Protein AF-A0A6I9X3L0-F1 (afdb_monomer_lite)

Structure (mmCIF, N/CA/C/O backbone):
data_AF-A0A6I9X3L0-F1
#
_entry.id   AF-A0A6I9X3L0-F1
#
loop_
_atom_site.group_PDB
_atom_site.id
_atom_site.type_symbol
_atom_site.label_atom_id
_atom_site.label_alt_id
_atom_site.label_comp_id
_atom_site.label_asym_id
_atom_site.label_entity_id
_atom_site.label_seq_id
_atom_site.pdbx_PDB_ins_code
_atom_site.Cartn_x
_atom_site.Cartn_y
_atom_site.Cartn_z
_atom_site.occupancy
_atom_site.B_iso_or_equiv
_atom_site.auth_seq_id
_atom_site.auth_comp_id
_atom_site.auth_asym_id
_atom_site.auth_atom_id
_atom_site.pdbx_PDB_model_num
ATOM 1 N N . MET A 1 1 ? 5.974 3.114 -12.711 1.00 76.94 1 MET A N 1
ATOM 2 C CA . MET A 1 1 ? 6.233 2.125 -13.780 1.00 76.94 1 MET A CA 1
ATOM 3 C C . MET A 1 1 ? 7.711 1.807 -13.889 1.00 76.94 1 MET A C 1
ATOM 5 O O . MET A 1 1 ? 8.071 0.676 -13.606 1.00 76.94 1 MET A O 1
ATOM 9 N N . ASP A 1 2 ? 8.571 2.794 -14.147 1.00 80.38 2 ASP A N 1
ATOM 10 C CA . ASP A 1 2 ? 10.026 2.576 -14.261 1.00 80.38 2 ASP A CA 1
ATOM 11 C C . ASP A 1 2 ? 10.653 1.921 -13.024 1.00 80.38 2 ASP A C 1
ATOM 13 O O . ASP A 1 2 ? 11.531 1.075 -13.158 1.00 80.38 2 ASP A O 1
ATOM 17 N N . LEU A 1 3 ? 10.156 2.239 -11.820 1.00 76.44 3 LEU A N 1
ATOM 18 C CA . LEU A 1 3 ? 10.594 1.583 -10.583 1.00 76.44 3 LEU A CA 1
ATOM 19 C C . LEU A 1 3 ? 10.330 0.070 -10.603 1.00 76.44 3 LEU A C 1
ATOM 21 O O . LEU A 1 3 ? 11.182 -0.710 -10.192 1.00 76.44 3 LEU A O 1
ATOM 25 N N . ILE A 1 4 ? 9.168 -0.346 -11.109 1.00 76.69 4 ILE A N 1
ATOM 26 C CA . ILE A 1 4 ? 8.805 -1.760 -11.241 1.00 76.69 4 ILE A CA 1
ATOM 27 C C . ILE A 1 4 ? 9.683 -2.413 -12.310 1.00 76.69 4 ILE A C 1
ATOM 29 O O . ILE A 1 4 ? 10.254 -3.469 -12.058 1.00 76.69 4 ILE A O 1
ATOM 33 N N . SER A 1 5 ? 9.862 -1.762 -13.463 1.00 76.81 5 SER A N 1
ATOM 34 C CA . SER A 1 5 ? 10.730 -2.253 -14.540 1.00 76.81 5 SER A CA 1
ATOM 35 C C . SER A 1 5 ? 12.171 -2.470 -14.070 1.00 76.81 5 SER A C 1
ATOM 37 O O . SER A 1 5 ? 12.752 -3.519 -14.342 1.00 76.81 5 SER A O 1
ATOM 39 N N . ALA A 1 6 ? 12.724 -1.521 -13.308 1.00 73.75 6 ALA A N 1
ATOM 40 C CA . ALA A 1 6 ? 14.075 -1.603 -12.758 1.00 73.75 6 ALA A CA 1
ATOM 41 C C . ALA A 1 6 ? 14.226 -2.707 -11.696 1.00 73.75 6 ALA A C 1
ATOM 43 O O . ALA A 1 6 ? 15.307 -3.273 -11.550 1.00 73.75 6 ALA A O 1
ATOM 44 N N . LYS A 1 7 ? 13.153 -3.031 -10.961 1.00 69.00 7 LYS A N 1
ATOM 45 C CA . LYS A 1 7 ? 13.123 -4.149 -10.004 1.00 69.00 7 LYS A CA 1
ATOM 46 C C . LYS A 1 7 ? 12.979 -5.504 -10.704 1.00 69.00 7 LYS A C 1
ATOM 48 O O . LYS A 1 7 ? 13.592 -6.469 -10.275 1.00 69.00 7 LYS A O 1
ATOM 53 N N . VAL A 1 8 ? 12.200 -5.572 -11.783 1.00 64.75 8 VAL A N 1
ATOM 54 C CA . VAL A 1 8 ? 11.907 -6.807 -12.531 1.00 64.75 8 VAL A CA 1
ATOM 55 C C . VAL A 1 8 ? 13.060 -7.234 -13.445 1.00 64.75 8 VAL A C 1
ATOM 57 O O . VAL A 1 8 ? 13.328 -8.424 -13.587 1.00 64.75 8 VAL A O 1
ATOM 60 N N . ALA A 1 9 ? 13.739 -6.281 -14.081 1.00 64.81 9 ALA A N 1
ATOM 61 C CA . ALA A 1 9 ? 14.869 -6.538 -14.968 1.00 64.81 9 ALA A CA 1
ATOM 62 C C . ALA A 1 9 ? 16.022 -5.586 -14.619 1.00 64.81 9 ALA A C 1
ATOM 64 O O . ALA A 1 9 ? 16.243 -4.611 -15.342 1.00 64.81 9 ALA A O 1
ATOM 65 N N . PRO A 1 10 ? 16.744 -5.831 -13.509 1.00 61.09 10 PRO A N 1
ATOM 66 C CA . PRO A 1 10 ? 17.843 -4.973 -13.092 1.00 61.09 10 PRO A CA 1
ATOM 67 C C . PRO A 1 10 ? 18.974 -5.070 -14.119 1.00 61.09 10 PRO A C 1
ATOM 69 O O . PRO A 1 10 ? 19.757 -6.017 -14.101 1.00 61.09 10 PRO A O 1
ATOM 72 N N . GLN A 1 11 ? 19.045 -4.109 -15.044 1.00 54.62 11 GLN A N 1
ATOM 73 C CA . GLN A 1 11 ? 20.158 -4.039 -15.990 1.00 54.62 11 GLN A CA 1
ATOM 74 C C . GLN A 1 11 ? 21.439 -3.601 -15.271 1.00 54.62 11 GLN A C 1
ATOM 76 O O . GLN A 1 11 ? 22.498 -4.121 -15.594 1.00 54.62 11 GLN A O 1
ATOM 81 N N . GLU A 1 12 ? 21.322 -2.786 -14.212 1.00 55.47 12 GLU A N 1
ATOM 82 C CA . GLU A 1 12 ? 22.379 -2.408 -13.265 1.00 55.47 12 GLU A CA 1
ATOM 83 C C . GLU A 1 12 ? 21.748 -1.953 -11.927 1.00 55.47 12 GLU A C 1
ATOM 85 O O . GLU A 1 12 ? 20.819 -1.146 -11.910 1.00 55.47 12 GLU A O 1
ATOM 90 N N . GLY A 1 13 ? 22.255 -2.412 -10.772 1.00 55.81 13 GLY A N 1
ATOM 91 C CA . GLY A 1 13 ? 21.697 -2.057 -9.447 1.00 55.81 13 GLY A CA 1
ATOM 92 C C . GLY A 1 13 ? 21.685 -0.548 -9.135 1.00 55.81 13 GLY A C 1
ATOM 93 O O . GLY A 1 13 ? 20.869 -0.075 -8.344 1.00 55.81 13 GLY A O 1
ATOM 94 N N . THR A 1 14 ? 22.540 0.225 -9.809 1.00 59.16 14 THR A N 1
ATOM 95 C CA . THR A 1 14 ? 22.611 1.691 -9.718 1.00 59.16 14 THR A CA 1
ATOM 96 C C . THR A 1 14 ? 21.399 2.383 -10.354 1.00 59.16 14 THR A C 1
ATOM 98 O O . THR A 1 14 ? 21.039 3.486 -9.941 1.00 59.16 14 THR A O 1
ATOM 101 N N . GLU A 1 15 ? 20.748 1.770 -11.348 1.00 70.06 15 GLU A N 1
ATOM 102 C CA . GLU A 1 15 ? 19.572 2.352 -12.008 1.00 70.06 15 GLU A CA 1
ATOM 103 C C . GLU A 1 15 ? 18.334 2.275 -11.115 1.00 70.06 15 GLU A C 1
ATOM 105 O O . GLU A 1 15 ? 17.614 3.263 -10.981 1.00 70.06 15 GLU A O 1
ATOM 110 N N . ALA A 1 16 ? 18.133 1.151 -10.420 1.00 70.75 16 ALA A N 1
ATOM 111 C CA . ALA A 1 16 ? 16.998 0.974 -9.517 1.00 70.75 16 ALA A CA 1
ATOM 112 C C . ALA A 1 16 ? 16.997 2.000 -8.372 1.00 70.75 16 ALA A C 1
ATOM 114 O O . ALA A 1 16 ? 15.950 2.572 -8.070 1.00 70.75 16 ALA A O 1
ATOM 115 N N . GLN A 1 17 ? 18.163 2.284 -7.777 1.00 76.12 17 GLN A N 1
ATOM 116 C CA . GLN A 1 17 ? 18.268 3.299 -6.725 1.00 76.12 17 GLN A CA 1
ATOM 117 C C . GLN A 1 17 ? 18.005 4.709 -7.266 1.00 76.12 17 GLN A C 1
ATOM 119 O O . GLN A 1 17 ? 17.243 5.458 -6.667 1.00 76.12 17 GLN A O 1
ATOM 124 N N . LYS A 1 18 ? 18.561 5.065 -8.431 1.00 83.25 18 LYS A N 1
ATOM 125 C CA . LYS A 1 18 ? 18.311 6.375 -9.059 1.00 83.25 18 LYS A CA 1
ATOM 126 C C . LYS A 1 18 ? 16.832 6.589 -9.375 1.00 83.25 18 LYS A C 1
ATOM 128 O O . LYS A 1 18 ? 16.307 7.680 -9.162 1.00 83.25 18 LYS A O 1
ATOM 133 N N . VAL A 1 19 ? 16.163 5.554 -9.885 1.00 8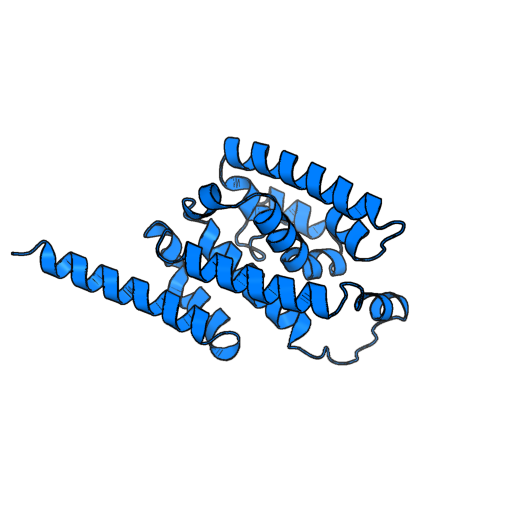3.94 19 VAL A N 1
ATOM 134 C CA . VAL A 1 19 ? 14.727 5.598 -10.182 1.00 83.94 19 VAL A CA 1
ATOM 135 C C . VAL A 1 19 ? 13.911 5.705 -8.895 1.00 83.94 19 VAL A C 1
ATOM 137 O O . VAL A 1 19 ? 12.933 6.451 -8.872 1.00 83.94 19 VAL A O 1
ATOM 140 N N . LEU A 1 20 ? 14.314 5.025 -7.819 1.00 81.38 20 LEU A N 1
ATOM 141 C CA . LEU A 1 20 ? 13.678 5.146 -6.507 1.00 81.38 20 LEU A CA 1
ATOM 142 C C . LEU A 1 20 ? 13.832 6.559 -5.930 1.00 81.38 20 LEU A C 1
ATOM 144 O O . LEU A 1 20 ? 12.836 7.150 -5.523 1.00 81.38 20 LEU A O 1
ATOM 148 N N . ASP A 1 21 ? 15.037 7.131 -5.972 1.00 83.94 21 ASP A N 1
ATOM 149 C CA . ASP A 1 21 ? 15.311 8.491 -5.494 1.00 83.94 21 ASP A CA 1
ATOM 150 C C . ASP A 1 21 ? 14.493 9.529 -6.273 1.00 83.94 21 ASP A C 1
ATOM 152 O O . ASP A 1 21 ? 13.897 10.438 -5.691 1.00 83.94 21 ASP A O 1
ATOM 156 N N . TRP A 1 22 ? 14.431 9.390 -7.602 1.00 85.75 22 TRP A N 1
ATOM 157 C CA . TRP A 1 22 ? 13.596 10.244 -8.444 1.00 85.75 22 TRP A CA 1
ATOM 158 C C . TRP A 1 22 ? 12.112 10.093 -8.103 1.00 85.75 22 TRP A C 1
ATOM 160 O O . TRP A 1 22 ? 11.417 11.088 -7.910 1.00 85.75 22 TRP A O 1
ATOM 170 N N . SER A 1 23 ? 11.635 8.855 -7.977 1.00 85.69 23 SER A N 1
ATOM 171 C CA . SER A 1 23 ? 10.234 8.567 -7.669 1.00 85.69 23 SER A CA 1
ATOM 172 C C . SER A 1 23 ? 9.837 9.071 -6.278 1.00 85.69 23 SER A C 1
ATOM 174 O O . SER A 1 23 ? 8.734 9.581 -6.124 1.00 85.69 23 SER A O 1
ATOM 176 N N . SER A 1 24 ? 10.739 9.010 -5.292 1.00 83.06 24 SER A N 1
ATOM 177 C CA . SER A 1 24 ? 10.534 9.577 -3.952 1.00 83.06 24 SER A CA 1
ATOM 178 C C . SER A 1 24 ? 10.401 11.105 -3.997 1.00 83.06 24 SER A C 1
ATOM 180 O O . SER A 1 24 ? 9.507 11.674 -3.377 1.00 83.06 24 SER A O 1
ATOM 182 N N . ARG A 1 25 ? 11.200 11.792 -4.827 1.00 85.69 25 ARG A N 1
ATOM 183 C CA . ARG A 1 25 ? 11.054 13.246 -5.041 1.00 85.69 25 ARG A CA 1
ATOM 184 C C . ARG A 1 25 ? 9.742 13.612 -5.727 1.00 85.69 25 ARG A C 1
ATOM 186 O O . ARG A 1 25 ? 9.143 14.627 -5.387 1.00 85.69 25 ARG A O 1
ATOM 193 N N . VAL A 1 26 ? 9.307 12.816 -6.703 1.00 85.81 26 VAL A N 1
ATOM 194 C CA . VAL A 1 26 ? 7.993 13.005 -7.335 1.00 85.81 26 VAL A CA 1
ATOM 195 C C . VAL A 1 26 ? 6.889 12.798 -6.303 1.00 85.81 26 VAL A C 1
ATOM 197 O O . VAL A 1 26 ? 5.982 13.620 -6.224 1.00 85.81 26 VAL A O 1
ATOM 200 N N . LEU A 1 27 ? 6.999 11.753 -5.480 1.00 83.88 27 LEU A N 1
ATOM 201 C CA . LEU A 1 27 ? 6.056 11.483 -4.405 1.00 83.88 27 LEU A CA 1
ATOM 202 C C . LEU A 1 27 ? 5.970 12.660 -3.431 1.00 83.88 27 LEU A C 1
ATOM 204 O O . LEU A 1 27 ? 4.867 13.116 -3.168 1.00 83.88 27 LEU A O 1
ATOM 208 N N . GLN A 1 28 ? 7.102 13.220 -2.995 1.00 84.19 28 GLN A N 1
ATOM 209 C CA . GLN A 1 28 ? 7.135 14.405 -2.132 1.00 84.19 28 GLN A CA 1
ATOM 210 C C . GLN A 1 28 ? 6.293 15.556 -2.686 1.00 84.19 28 GLN A C 1
ATOM 212 O O . GLN A 1 28 ? 5.482 16.135 -1.972 1.00 84.19 28 GLN A O 1
ATOM 217 N N . ARG A 1 29 ? 6.439 15.852 -3.981 1.00 84.50 29 ARG A N 1
ATOM 218 C CA . ARG A 1 29 ? 5.639 16.888 -4.645 1.00 84.50 29 ARG A CA 1
ATOM 219 C C . ARG A 1 29 ? 4.158 16.541 -4.693 1.00 84.50 29 ARG A C 1
ATOM 221 O O . ARG A 1 29 ? 3.327 17.419 -4.533 1.00 84.50 29 ARG A O 1
ATOM 228 N N . LEU A 1 30 ? 3.820 15.275 -4.911 1.00 83.50 30 LEU A N 1
ATOM 229 C CA . LEU A 1 30 ? 2.427 14.836 -4.910 1.00 83.50 30 LEU A CA 1
ATOM 230 C C . LEU A 1 30 ? 1.803 14.917 -3.514 1.00 83.50 30 LEU A C 1
ATOM 232 O O . LEU A 1 30 ? 0.629 15.250 -3.416 1.00 83.50 30 LEU A O 1
ATOM 236 N N . VAL A 1 31 ? 2.571 14.662 -2.450 1.00 83.12 31 VAL A N 1
ATOM 237 C CA . VAL A 1 31 ? 2.107 14.858 -1.068 1.00 83.12 31 VAL A CA 1
ATOM 238 C C . VAL A 1 31 ? 1.814 16.335 -0.797 1.00 83.12 31 VAL A C 1
ATOM 240 O O . VAL A 1 31 ? 0.765 16.636 -0.235 1.00 83.12 31 VAL A O 1
ATOM 243 N N . GLU A 1 32 ? 2.672 17.254 -1.263 1.00 82.31 32 GLU A N 1
ATOM 244 C CA . GLU A 1 32 ? 2.445 18.710 -1.163 1.00 82.31 32 GLU A CA 1
ATOM 245 C C . GLU A 1 32 ? 1.130 19.154 -1.842 1.00 82.31 32 GLU A C 1
ATOM 247 O O . GLU A 1 32 ? 0.466 20.070 -1.360 1.00 82.31 32 GLU A O 1
ATOM 252 N N . GLU A 1 33 ? 0.739 18.494 -2.937 1.00 81.44 33 GLU A N 1
ATOM 253 C CA . GLU A 1 33 ? -0.470 18.800 -3.722 1.00 81.44 33 GLU A CA 1
ATOM 254 C C . GLU A 1 33 ? -1.735 18.058 -3.228 1.00 81.44 33 GLU A C 1
ATOM 256 O O . GLU A 1 33 ? -2.844 18.331 -3.698 1.00 81.44 33 GLU A O 1
ATOM 261 N N . GLY A 1 34 ? -1.596 17.139 -2.265 1.00 76.31 34 GLY A N 1
ATOM 262 C CA . GLY A 1 34 ? -2.698 16.430 -1.608 1.00 76.31 34 GLY A CA 1
ATOM 263 C C . GLY A 1 34 ? -2.872 14.951 -2.004 1.00 76.31 34 GLY A C 1
ATOM 264 O O . GLY A 1 34 ? -2.233 14.437 -2.922 1.00 76.31 34 GLY A O 1
ATOM 265 N N . PRO A 1 35 ? -3.781 14.217 -1.335 1.00 73.50 35 PRO A N 1
ATOM 266 C CA . PRO A 1 35 ? -3.826 12.747 -1.338 1.00 73.50 35 PRO A CA 1
ATOM 267 C C . PRO A 1 35 ? -4.370 12.110 -2.627 1.00 73.50 35 PRO A C 1
ATOM 269 O O . PRO A 1 35 ? -4.505 10.889 -2.695 1.00 73.50 35 PRO A O 1
ATOM 272 N N . ALA A 1 36 ? -4.694 12.896 -3.659 1.00 79.12 36 ALA A N 1
ATOM 273 C CA . ALA A 1 36 ? -5.307 12.399 -4.894 1.00 79.12 36 ALA A CA 1
ATOM 274 C C . ALA A 1 36 ? -4.455 11.325 -5.592 1.00 79.12 36 ALA A C 1
ATOM 276 O O . ALA A 1 36 ? -4.990 10.414 -6.219 1.00 79.12 36 ALA A O 1
ATOM 277 N N . TRP A 1 37 ? -3.131 11.387 -5.436 1.00 81.19 37 TRP A N 1
ATOM 278 C CA . TRP A 1 37 ? -2.209 10.412 -6.014 1.00 81.19 37 TRP A CA 1
ATOM 279 C C . TRP A 1 37 ? -2.386 8.991 -5.451 1.00 81.19 37 TRP A C 1
ATOM 281 O O . TRP A 1 37 ? -2.084 8.029 -6.159 1.00 81.19 37 TRP A O 1
ATOM 291 N N . LEU A 1 38 ? -2.915 8.832 -4.227 1.00 83.88 38 LEU A N 1
ATOM 292 C CA . LEU A 1 38 ? -3.183 7.515 -3.634 1.00 83.88 38 LEU A CA 1
ATOM 293 C C . LEU A 1 38 ? -4.205 6.716 -4.451 1.00 83.88 38 LEU A C 1
ATOM 295 O O . LEU A 1 38 ? -4.173 5.490 -4.431 1.00 83.88 38 LEU A O 1
ATOM 299 N N . ALA A 1 39 ? -5.050 7.388 -5.240 1.00 82.12 39 ALA A N 1
ATOM 300 C CA . ALA A 1 39 ? -6.021 6.733 -6.110 1.00 82.12 39 ALA A CA 1
ATOM 301 C C . ALA A 1 39 ? -5.383 5.890 -7.229 1.00 82.12 39 ALA A C 1
ATOM 303 O O . ALA A 1 39 ? -6.049 5.009 -7.765 1.00 82.12 39 ALA A O 1
ATOM 304 N N . VAL A 1 40 ? -4.095 6.092 -7.542 1.00 81.88 40 VAL A N 1
ATOM 305 C CA . VAL A 1 40 ? -3.324 5.196 -8.430 1.00 81.88 40 VAL A CA 1
ATOM 306 C C . VAL A 1 40 ? -3.198 3.789 -7.836 1.00 81.88 40 VAL A C 1
ATOM 308 O O . VAL A 1 40 ? -3.085 2.813 -8.573 1.00 81.88 40 VAL A O 1
ATOM 311 N N . PHE A 1 41 ? -3.209 3.692 -6.507 1.00 84.06 41 PHE A N 1
ATOM 312 C CA . PHE A 1 41 ? -3.057 2.452 -5.753 1.00 84.06 41 PHE A CA 1
ATOM 313 C C . PHE A 1 41 ? -4.398 1.913 -5.244 1.00 84.06 41 PHE A C 1
ATOM 315 O O . PHE A 1 41 ? -4.424 0.868 -4.605 1.00 84.06 41 PHE A O 1
ATOM 322 N N . CYS A 1 42 ? -5.514 2.594 -5.516 1.00 78.12 42 CYS A N 1
ATOM 323 C CA . CYS A 1 42 ? -6.827 2.091 -5.136 1.00 78.12 42 CYS A CA 1
ATOM 324 C C . CYS A 1 42 ? -7.220 0.859 -5.973 1.00 78.12 42 CYS A C 1
ATOM 326 O O . CYS A 1 42 ? -6.900 0.786 -7.165 1.00 78.12 42 CYS A O 1
ATOM 328 N N . PRO A 1 43 ? -7.987 -0.078 -5.387 1.00 67.38 43 PRO A N 1
ATOM 329 C CA . PRO A 1 43 ? -8.613 -1.160 -6.133 1.00 67.38 43 PRO A CA 1
ATOM 330 C C . PRO A 1 43 ? -9.510 -0.648 -7.264 1.00 67.38 43 PRO A C 1
ATOM 332 O O . PRO A 1 43 ? -10.103 0.430 -7.172 1.00 67.38 43 PRO A O 1
ATOM 335 N N . ALA A 1 44 ? -9.661 -1.485 -8.293 1.00 63.78 44 ALA A N 1
ATOM 336 C CA . ALA A 1 44 ? -10.556 -1.261 -9.424 1.00 63.78 44 ALA A CA 1
ATOM 337 C C . ALA A 1 44 ? -11.933 -0.729 -8.999 1.00 63.78 44 ALA A C 1
ATOM 339 O O . ALA A 1 44 ? -12.628 -1.372 -8.211 1.00 63.78 44 ALA A O 1
ATOM 340 N N . GLY A 1 45 ? -12.350 0.407 -9.555 1.00 60.84 45 GLY A N 1
ATOM 341 C CA . GLY A 1 45 ? -13.679 0.979 -9.330 1.00 60.84 45 GLY A CA 1
ATOM 342 C C . GLY A 1 45 ? -13.812 1.813 -8.054 1.00 60.84 45 GLY A C 1
ATOM 343 O O . GLY A 1 45 ? -14.909 2.282 -7.759 1.00 60.84 45 GLY A O 1
ATOM 344 N N . LYS A 1 46 ? -12.718 2.025 -7.309 1.00 66.50 46 LYS A N 1
ATOM 345 C CA . LYS A 1 46 ? -12.654 2.961 -6.172 1.00 66.50 46 LYS A CA 1
ATOM 346 C C . LYS A 1 46 ? -11.861 4.240 -6.495 1.00 66.50 46 LYS A C 1
ATOM 348 O O . LYS A 1 46 ? -11.761 5.121 -5.643 1.00 66.50 46 LYS A O 1
ATOM 353 N N . GLY A 1 47 ? -11.285 4.344 -7.699 1.00 65.94 47 GLY A N 1
ATOM 354 C CA . GLY A 1 47 ? -10.508 5.496 -8.165 1.00 65.94 47 GLY A CA 1
ATOM 355 C C . GLY A 1 47 ? -11.297 6.490 -9.028 1.00 65.94 47 GLY A C 1
ATOM 356 O O . GLY A 1 47 ? -12.445 6.264 -9.401 1.00 65.94 47 GLY A O 1
ATOM 357 N N . SER A 1 48 ? -10.654 7.611 -9.370 1.00 72.75 48 SER A N 1
ATOM 358 C CA . SER A 1 48 ? -11.150 8.532 -10.409 1.00 72.75 48 SER A CA 1
ATOM 359 C C . SER A 1 48 ? -11.024 7.898 -11.800 1.00 72.75 48 SER A C 1
ATOM 361 O O . SER A 1 48 ? -10.084 7.141 -12.043 1.00 72.75 48 SER A O 1
ATOM 363 N N . GLU A 1 49 ? -11.903 8.271 -12.737 1.00 77.12 49 GLU A N 1
ATOM 364 C CA . GLU A 1 49 ? -11.897 7.807 -14.138 1.00 77.12 49 GLU A CA 1
ATOM 365 C C . GLU A 1 49 ? -10.519 7.942 -14.812 1.00 77.12 49 GLU A C 1
ATOM 367 O O . GLU A 1 49 ? -10.112 7.095 -15.609 1.00 77.12 49 GLU A O 1
ATOM 372 N N . LEU A 1 50 ? -9.764 8.986 -14.453 1.00 77.94 50 LEU A N 1
ATOM 373 C CA . LEU A 1 50 ? -8.396 9.198 -14.929 1.00 77.94 50 LEU A CA 1
ATOM 374 C C . LEU A 1 50 ? -7.442 8.094 -14.459 1.00 77.94 50 LEU A C 1
ATOM 376 O O . LEU A 1 50 ? -6.639 7.602 -15.248 1.00 77.94 50 LEU A O 1
ATOM 380 N N . TYR A 1 51 ? -7.527 7.694 -13.191 1.00 76.62 51 TYR A N 1
ATOM 381 C CA . TYR A 1 51 ? -6.669 6.649 -12.633 1.00 76.62 51 TYR A CA 1
ATOM 382 C C . TYR A 1 51 ? -7.062 5.265 -13.142 1.00 76.62 51 TYR A C 1
ATOM 384 O O . TYR A 1 51 ? -6.178 4.460 -13.411 1.00 76.62 51 TYR A O 1
ATOM 392 N N . GLU A 1 52 ? -8.352 5.022 -13.377 1.00 78.81 52 GLU A N 1
ATOM 393 C CA . GLU A 1 52 ? -8.818 3.797 -14.035 1.00 78.81 52 GLU A CA 1
ATOM 394 C C . GLU A 1 52 ? -8.294 3.697 -15.473 1.00 78.81 52 GLU A C 1
ATOM 396 O O . GLU A 1 52 ? -7.715 2.682 -15.847 1.00 78.81 52 GLU A O 1
ATOM 401 N N . THR A 1 53 ? -8.359 4.787 -16.244 1.00 82.31 53 THR A N 1
ATOM 402 C CA . THR A 1 53 ? -7.799 4.826 -17.609 1.00 82.31 53 THR A CA 1
ATOM 403 C C . THR A 1 53 ? -6.288 4.566 -17.611 1.00 82.31 53 THR A C 1
ATOM 405 O O . THR A 1 53 ? -5.767 3.866 -18.481 1.00 82.31 53 THR A O 1
ATOM 408 N N . LEU A 1 54 ? -5.561 5.123 -16.634 1.00 78.38 54 LEU A N 1
ATOM 409 C CA . LEU A 1 54 ? -4.130 4.856 -16.473 1.00 78.38 54 LEU A CA 1
ATOM 410 C C . LEU A 1 54 ? -3.867 3.392 -16.113 1.00 78.38 54 LEU A C 1
ATOM 412 O O . LEU A 1 54 ? -2.902 2.818 -16.608 1.00 78.38 54 LEU A O 1
ATOM 416 N N . ARG A 1 55 ? -4.718 2.789 -15.282 1.00 78.00 55 ARG A N 1
ATOM 417 C CA . ARG A 1 55 ? -4.619 1.387 -14.869 1.00 78.00 55 ARG A CA 1
ATOM 418 C C . ARG A 1 55 ? -4.834 0.440 -16.049 1.00 78.00 55 ARG A C 1
ATOM 420 O O . ARG A 1 55 ? -4.049 -0.487 -16.214 1.00 78.00 55 ARG A O 1
ATOM 427 N N . ASP A 1 56 ? -5.802 0.734 -16.913 1.00 81.31 56 ASP A N 1
ATOM 428 C CA . ASP A 1 56 ? -6.089 -0.038 -18.131 1.00 81.31 56 ASP A CA 1
ATOM 429 C C . ASP A 1 56 ? -4.953 0.031 -19.168 1.00 81.31 56 ASP A C 1
ATOM 431 O O . ASP A 1 56 ? -4.763 -0.886 -19.968 1.00 81.31 56 ASP A O 1
ATOM 435 N N . ALA A 1 57 ? -4.164 1.110 -19.155 1.00 83.56 57 ALA A N 1
ATOM 436 C CA . ALA A 1 57 ? -2.993 1.261 -20.018 1.00 83.56 57 ALA A CA 1
ATOM 437 C C . ALA A 1 57 ? -1.766 0.463 -19.528 1.00 83.56 57 ALA A C 1
ATOM 439 O O . ALA A 1 57 ? -0.748 0.395 -20.224 1.00 83.56 57 ALA A O 1
ATOM 440 N N . VAL A 1 58 ? -1.833 -0.121 -18.330 1.00 81.44 58 VAL A N 1
ATOM 441 C CA . VAL A 1 58 ? -0.729 -0.822 -17.682 1.00 81.44 58 VAL A CA 1
ATOM 442 C C . VAL A 1 58 ? -0.918 -2.334 -17.805 1.00 81.44 58 VAL A C 1
ATOM 444 O O . VAL A 1 58 ? -1.995 -2.866 -17.582 1.00 81.44 58 VAL A O 1
ATOM 447 N N . SER A 1 59 ? 0.153 -3.063 -18.132 1.00 82.69 59 SER A N 1
ATOM 448 C CA . SER A 1 59 ? 0.092 -4.528 -18.199 1.00 82.69 59 SER A CA 1
ATOM 449 C C . SER A 1 59 ? -0.200 -5.147 -16.826 1.00 82.69 59 SER A C 1
ATOM 451 O O . SER A 1 59 ? 0.402 -4.717 -15.836 1.00 82.69 59 SER A O 1
ATOM 453 N N . ASP A 1 60 ? -0.923 -6.263 -16.798 1.00 80.25 60 ASP A N 1
ATOM 454 C CA . ASP A 1 60 ? -1.219 -7.044 -15.587 1.00 80.25 60 ASP A CA 1
ATOM 455 C C . ASP A 1 60 ? 0.009 -7.325 -14.711 1.00 80.25 60 ASP A C 1
ATOM 457 O O . ASP A 1 60 ? -0.063 -7.265 -13.486 1.00 80.25 60 ASP A O 1
ATOM 461 N N . GLN A 1 61 ? 1.168 -7.588 -15.324 1.00 76.25 61 GLN A N 1
ATOM 462 C CA . GLN A 1 61 ? 2.414 -7.837 -14.595 1.00 76.25 61 GLN A CA 1
ATOM 463 C C . GLN A 1 61 ? 2.841 -6.643 -13.730 1.00 76.25 61 GLN A C 1
ATOM 465 O O . GLN A 1 61 ? 3.305 -6.819 -12.607 1.00 76.25 61 GLN A O 1
ATOM 470 N N . HIS A 1 62 ? 2.692 -5.424 -14.240 1.00 78.56 62 HIS A N 1
ATOM 471 C CA . HIS A 1 62 ? 3.034 -4.230 -13.483 1.00 78.56 62 HIS A CA 1
ATOM 472 C C . HIS A 1 62 ? 1.985 -3.922 -12.417 1.00 78.56 62 HIS A C 1
ATOM 474 O O . HIS A 1 62 ? 2.365 -3.492 -11.332 1.00 78.56 62 HIS A O 1
ATOM 480 N N . LEU A 1 63 ? 0.702 -4.184 -12.692 1.00 81.88 63 LEU A N 1
ATOM 481 C CA . LEU A 1 63 ? -0.350 -4.059 -11.682 1.00 81.88 63 LEU A CA 1
ATOM 482 C C . LEU A 1 63 ? -0.079 -4.992 -10.496 1.00 81.88 63 LEU A C 1
ATOM 484 O O . LEU A 1 63 ? -0.098 -4.542 -9.357 1.00 81.88 63 LEU A O 1
ATOM 488 N N . LYS A 1 64 ? 0.310 -6.247 -10.757 1.00 83.12 64 LYS A N 1
ATOM 489 C CA . LYS A 1 64 ? 0.708 -7.206 -9.711 1.00 83.12 64 LYS A CA 1
ATOM 490 C C . LYS A 1 64 ? 1.895 -6.735 -8.869 1.00 83.12 64 LYS A C 1
ATOM 492 O O . LYS A 1 64 ? 1.994 -7.109 -7.713 1.00 83.12 64 LYS A O 1
ATOM 497 N N . MET A 1 65 ? 2.794 -5.921 -9.421 1.00 83.06 65 MET A N 1
ATOM 498 C CA . MET A 1 65 ? 3.979 -5.418 -8.711 1.00 83.06 65 MET A CA 1
ATOM 499 C C . MET A 1 65 ? 3.768 -4.041 -8.061 1.00 83.06 65 MET A C 1
ATOM 501 O O . MET A 1 65 ? 4.696 -3.519 -7.434 1.00 83.06 65 MET A O 1
ATOM 505 N N . LEU A 1 66 ? 2.572 -3.448 -8.174 1.00 86.44 66 LEU A N 1
ATOM 506 C CA . LEU A 1 66 ? 2.233 -2.189 -7.501 1.00 86.44 66 LEU A CA 1
ATOM 507 C C . LEU A 1 66 ? 2.480 -2.230 -5.986 1.00 86.44 66 LEU A C 1
ATOM 509 O O . LEU A 1 66 ? 3.099 -1.281 -5.502 1.00 86.44 66 LEU A O 1
ATOM 513 N N . PRO A 1 67 ? 2.129 -3.303 -5.247 1.00 88.44 67 PRO A N 1
ATOM 514 C CA . PRO A 1 67 ? 2.407 -3.390 -3.813 1.00 88.44 67 PRO A CA 1
ATOM 515 C C . PRO A 1 67 ? 3.892 -3.244 -3.465 1.00 88.44 67 PRO A C 1
ATOM 517 O O . PRO A 1 67 ? 4.261 -2.553 -2.515 1.00 88.44 67 PRO A O 1
ATOM 520 N N . VAL A 1 68 ? 4.767 -3.847 -4.276 1.00 86.25 68 VAL A N 1
ATOM 521 C CA . VAL A 1 68 ? 6.223 -3.773 -4.090 1.00 86.25 68 VAL A CA 1
ATOM 522 C C . VAL A 1 68 ? 6.719 -2.346 -4.313 1.00 86.25 68 VAL A C 1
ATOM 524 O O . VAL A 1 68 ? 7.525 -1.841 -3.529 1.00 86.25 68 VAL A O 1
ATOM 527 N N . ALA A 1 69 ? 6.233 -1.676 -5.361 1.00 86.69 69 ALA A N 1
ATOM 528 C CA . ALA A 1 69 ? 6.584 -0.286 -5.641 1.00 86.69 69 ALA A CA 1
ATOM 529 C C . ALA A 1 69 ? 6.063 0.668 -4.560 1.00 86.69 69 ALA A C 1
ATOM 531 O O . ALA A 1 69 ? 6.814 1.530 -4.109 1.00 86.69 69 ALA A O 1
ATOM 532 N N . PHE A 1 70 ? 4.817 0.485 -4.122 1.00 89.00 70 PHE A N 1
ATOM 533 C CA . PHE A 1 70 ? 4.175 1.289 -3.088 1.00 89.00 70 PHE A CA 1
ATOM 534 C C . PHE A 1 70 ? 4.996 1.287 -1.794 1.00 89.00 70 PHE A C 1
ATOM 536 O O . PHE A 1 70 ? 5.445 2.343 -1.349 1.00 89.00 70 PHE A O 1
ATOM 543 N N . TYR A 1 71 ? 5.306 0.110 -1.242 1.00 87.75 71 TYR A N 1
ATOM 544 C CA . TYR A 1 71 ? 6.088 0.027 -0.006 1.00 87.75 71 TYR A CA 1
ATOM 545 C C . TYR A 1 71 ? 7.550 0.432 -0.174 1.00 87.75 71 TYR A C 1
ATOM 547 O O . TYR A 1 71 ? 8.107 1.060 0.724 1.00 87.75 71 TYR A O 1
ATOM 555 N N . SER A 1 72 ? 8.165 0.148 -1.327 1.00 86.50 72 SER A N 1
ATOM 556 C CA . SER A 1 72 ? 9.523 0.631 -1.608 1.00 86.50 72 SER A CA 1
ATOM 557 C C . SER A 1 72 ? 9.594 2.161 -1.566 1.00 86.50 72 SER A C 1
ATOM 559 O O . SER A 1 72 ? 10.566 2.715 -1.059 1.00 86.50 72 SER A O 1
ATOM 561 N N . LEU A 1 73 ? 8.565 2.842 -2.081 1.00 85.19 73 LEU A N 1
ATOM 562 C CA . LEU A 1 73 ? 8.474 4.300 -2.063 1.00 85.19 73 LEU A CA 1
ATOM 563 C C . LEU A 1 73 ? 8.197 4.837 -0.663 1.00 85.19 73 LEU A C 1
ATOM 565 O O . LEU A 1 73 ? 8.907 5.734 -0.220 1.00 85.19 73 LEU A O 1
ATOM 569 N N . LEU A 1 74 ? 7.220 4.271 0.050 1.00 86.50 74 LEU A N 1
ATOM 570 C CA . LEU A 1 74 ? 6.873 4.721 1.400 1.00 86.50 74 LEU A CA 1
ATOM 571 C C . LEU A 1 74 ? 8.050 4.624 2.375 1.00 86.50 74 LEU A C 1
ATOM 573 O O . LEU A 1 74 ? 8.271 5.538 3.166 1.00 86.50 74 LEU A O 1
ATOM 577 N N . LEU A 1 75 ? 8.822 3.538 2.300 1.00 84.94 75 LEU A N 1
ATOM 578 C CA . LEU A 1 75 ? 9.990 3.336 3.157 1.00 84.94 75 LEU A CA 1
ATOM 579 C C . LEU A 1 75 ? 11.153 4.270 2.799 1.00 84.94 75 LEU A C 1
ATOM 581 O O . LEU A 1 75 ? 11.935 4.623 3.675 1.00 84.94 75 LEU A O 1
ATOM 585 N N . ALA A 1 76 ? 11.265 4.684 1.534 1.00 81.81 76 ALA A N 1
ATOM 586 C CA . ALA A 1 76 ? 12.264 5.656 1.091 1.00 81.81 76 ALA A CA 1
ATOM 587 C C . ALA A 1 76 ? 11.860 7.113 1.380 1.00 81.81 76 ALA A C 1
ATOM 589 O O . ALA A 1 76 ? 12.723 7.987 1.418 1.00 81.81 76 ALA A O 1
ATOM 590 N N . PHE A 1 77 ? 10.561 7.377 1.535 1.00 76.62 77 PHE A N 1
ATOM 591 C CA . PHE A 1 77 ? 9.988 8.715 1.689 1.00 76.62 77 PHE A CA 1
ATOM 592 C C . PHE A 1 77 ? 9.801 9.147 3.158 1.00 76.62 77 PHE A C 1
ATOM 594 O O . PHE A 1 77 ? 9.606 10.329 3.401 1.00 76.62 77 PHE A O 1
ATOM 601 N N . ASP A 1 78 ? 9.913 8.228 4.129 1.00 69.31 78 ASP A N 1
ATOM 602 C CA . ASP A 1 78 ? 9.565 8.463 5.546 1.00 69.31 78 ASP A CA 1
ATOM 603 C C . ASP A 1 78 ? 8.120 8.986 5.682 1.00 69.31 78 ASP A C 1
ATOM 605 O O . ASP A 1 78 ? 7.859 10.142 6.003 1.00 69.31 78 ASP A O 1
ATOM 609 N N . GLY A 1 79 ? 7.160 8.117 5.337 1.00 65.81 79 GLY A N 1
ATOM 610 C CA . GLY A 1 79 ? 5.743 8.428 5.085 1.00 65.81 79 GLY A CA 1
ATOM 611 C C . GLY A 1 79 ? 4.889 8.905 6.270 1.00 65.81 79 GLY A C 1
ATOM 612 O O . GLY A 1 79 ? 3.686 8.671 6.280 1.00 65.81 79 GLY A O 1
ATOM 613 N N . GLU A 1 80 ? 5.469 9.579 7.255 1.00 74.38 80 GLU A N 1
ATOM 614 C CA . GLU A 1 80 ? 4.788 10.135 8.428 1.00 74.38 80 GLU A CA 1
ATOM 615 C C . GLU A 1 80 ? 3.682 11.141 8.074 1.00 74.38 80 GLU A C 1
ATOM 617 O O . GLU A 1 80 ? 2.629 11.175 8.714 1.00 74.38 80 GLU A O 1
ATOM 622 N N . GLU A 1 81 ? 3.885 11.934 7.021 1.00 77.38 81 GLU A N 1
ATOM 623 C CA . GLU A 1 81 ? 2.881 12.884 6.525 1.00 77.38 81 GLU A CA 1
ATOM 624 C C . GLU A 1 81 ? 1.663 12.169 5.933 1.00 77.38 81 GLU A C 1
ATOM 626 O O . GLU A 1 81 ? 0.533 12.622 6.101 1.00 77.38 81 GLU A O 1
ATOM 631 N N . LEU A 1 82 ? 1.879 11.000 5.327 1.00 80.25 82 LEU A N 1
ATOM 632 C CA . LEU A 1 82 ? 0.828 10.212 4.691 1.00 80.25 82 LEU A CA 1
ATOM 633 C C . LEU A 1 82 ? -0.084 9.532 5.705 1.00 80.25 82 LEU A C 1
ATOM 635 O O . LEU A 1 82 ? -1.265 9.356 5.434 1.00 80.25 82 LEU A O 1
ATOM 639 N N . ILE A 1 83 ? 0.421 9.218 6.898 1.00 82.50 83 ILE A N 1
ATOM 640 C CA . ILE A 1 83 ? -0.373 8.599 7.969 1.00 82.50 83 ILE A CA 1
ATOM 641 C C . ILE A 1 83 ? -1.551 9.493 8.391 1.00 82.50 83 ILE A C 1
ATOM 643 O O . ILE A 1 83 ? -2.575 8.985 8.850 1.00 82.50 83 ILE A O 1
ATOM 647 N N . ARG A 1 84 ? -1.424 10.816 8.215 1.00 80.31 84 ARG A N 1
ATOM 648 C CA . ARG A 1 84 ? -2.473 11.794 8.536 1.00 80.31 84 ARG A CA 1
ATOM 649 C C . ARG A 1 84 ? -3.593 11.847 7.498 1.00 80.31 84 ARG A C 1
ATOM 651 O O . ARG A 1 84 ? -4.642 12.419 7.785 1.00 80.31 84 ARG A O 1
ATOM 658 N N . GLU A 1 85 ? -3.386 11.273 6.318 1.00 84.00 85 GLU A N 1
ATOM 659 C CA . GLU A 1 85 ? -4.383 11.266 5.255 1.00 84.00 85 GLU A CA 1
ATOM 660 C C . GLU A 1 85 ? -5.429 10.178 5.494 1.00 84.00 85 GLU A C 1
ATOM 662 O O . GLU A 1 85 ? -5.111 9.010 5.718 1.00 84.00 85 GLU A O 1
ATOM 667 N N . GLN A 1 86 ? -6.708 10.547 5.389 1.00 83.38 86 GLN A N 1
ATOM 668 C CA . GLN A 1 86 ? -7.811 9.624 5.676 1.00 83.38 86 GLN A CA 1
ATOM 669 C C . GLN A 1 86 ? -7.791 8.398 4.753 1.00 83.38 86 GLN A C 1
ATOM 671 O O . GLN A 1 86 ? -8.035 7.279 5.195 1.00 83.38 86 GLN A O 1
ATOM 676 N N . THR A 1 87 ? -7.434 8.588 3.484 1.00 84.44 87 THR A N 1
ATOM 677 C CA . THR A 1 87 ? -7.398 7.527 2.468 1.00 84.44 87 THR A CA 1
ATOM 678 C C . THR A 1 87 ? -6.145 6.655 2.529 1.00 84.44 87 THR A C 1
ATOM 680 O O . THR A 1 87 ? -6.104 5.618 1.870 1.00 84.44 87 THR A O 1
ATOM 683 N N . PHE A 1 88 ? -5.131 7.033 3.313 1.00 88.69 88 PHE A N 1
ATOM 684 C CA . PHE A 1 88 ? -3.860 6.317 3.347 1.00 88.69 88 PHE A CA 1
ATOM 685 C C . PHE A 1 88 ? -3.993 4.914 3.929 1.00 88.69 88 PHE A C 1
ATOM 687 O O . PHE A 1 88 ? -3.572 3.952 3.293 1.00 88.69 88 PHE A O 1
ATOM 694 N N . LEU A 1 89 ? -4.576 4.788 5.124 1.00 89.19 89 LEU A N 1
ATOM 695 C CA . LEU A 1 89 ? -4.613 3.514 5.839 1.00 89.19 89 LEU A CA 1
ATOM 696 C C . LEU A 1 89 ? -5.385 2.420 5.069 1.00 89.19 89 LEU A C 1
ATOM 698 O O . LEU A 1 89 ? -4.834 1.325 4.944 1.00 89.19 89 LEU A O 1
ATOM 702 N N . PRO A 1 90 ? -6.577 2.678 4.484 1.00 87.25 90 PRO A N 1
ATOM 703 C CA . PRO A 1 90 ? -7.267 1.679 3.664 1.00 87.25 90 PRO A CA 1
ATOM 704 C C . PRO A 1 90 ? -6.447 1.219 2.454 1.00 87.25 90 PRO A C 1
ATOM 706 O O . PRO A 1 90 ? -6.359 0.021 2.192 1.00 87.25 90 PRO A O 1
ATOM 709 N N . VAL A 1 91 ? -5.807 2.155 1.741 1.00 89.19 91 VAL A N 1
ATOM 710 C CA . VAL A 1 91 ? -4.966 1.845 0.572 1.00 89.19 91 VAL A CA 1
ATOM 711 C C . VAL A 1 91 ? -3.724 1.064 0.989 1.00 89.19 91 VAL A C 1
ATOM 713 O O . VAL A 1 91 ? -3.351 0.094 0.336 1.00 89.19 91 VAL A O 1
ATOM 716 N N . ALA A 1 92 ? -3.090 1.449 2.095 1.00 90.81 92 ALA A N 1
ATOM 717 C CA . ALA A 1 92 ? -1.904 0.774 2.590 1.00 90.81 92 ALA A CA 1
ATOM 718 C C . ALA A 1 92 ? -2.222 -0.663 3.030 1.00 90.81 92 ALA A C 1
ATOM 720 O O . ALA A 1 92 ? -1.495 -1.578 2.664 1.00 90.81 92 ALA A O 1
ATOM 721 N N . VAL A 1 93 ? -3.327 -0.894 3.744 1.00 90.19 93 VAL A N 1
ATOM 722 C CA . VAL A 1 93 ? -3.740 -2.256 4.123 1.00 90.19 93 VAL A CA 1
ATOM 723 C C . VAL A 1 93 ? -4.069 -3.111 2.898 1.00 90.19 93 VAL A C 1
ATOM 725 O O . VAL A 1 93 ? -3.630 -4.257 2.833 1.00 90.19 93 VAL A O 1
ATOM 728 N N . ASP A 1 94 ? -4.757 -2.561 1.896 1.00 89.75 94 ASP A N 1
ATOM 729 C CA . ASP A 1 94 ? -5.021 -3.274 0.641 1.00 89.75 94 ASP A CA 1
ATOM 730 C C . ASP A 1 94 ? -3.719 -3.665 -0.083 1.00 89.75 94 ASP A C 1
ATOM 732 O O . ASP A 1 94 ? -3.501 -4.838 -0.400 1.00 89.75 94 ASP A O 1
ATOM 736 N N . MET A 1 95 ? -2.793 -2.714 -0.248 1.00 90.94 95 MET A N 1
ATOM 737 C CA . MET A 1 95 ? -1.471 -2.980 -0.822 1.00 90.94 95 MET A CA 1
ATOM 738 C C . MET A 1 95 ? -0.685 -4.003 0.004 1.00 90.94 95 MET A C 1
ATOM 740 O O . MET A 1 95 ? 0.022 -4.825 -0.571 1.00 90.94 95 MET A O 1
ATOM 744 N N . TYR A 1 96 ? -0.792 -4.004 1.334 1.00 91.06 96 TYR A N 1
ATOM 745 C CA . TYR A 1 96 ? -0.123 -4.995 2.182 1.00 91.06 96 TYR A CA 1
ATOM 746 C C . TYR A 1 96 ? -0.660 -6.402 1.971 1.00 91.06 96 TYR A C 1
ATOM 748 O O . TYR A 1 96 ? 0.114 -7.347 1.840 1.00 91.06 96 TYR A O 1
ATOM 756 N N . THR A 1 97 ? -1.979 -6.539 1.904 1.00 88.19 97 THR A N 1
ATOM 757 C CA . THR A 1 97 ? -2.633 -7.817 1.638 1.00 88.19 97 THR A CA 1
ATOM 758 C C . THR A 1 97 ? -2.227 -8.359 0.273 1.00 88.19 97 THR A C 1
ATOM 760 O O . THR A 1 97 ? -1.813 -9.516 0.177 1.00 88.19 97 THR A O 1
ATOM 763 N N . GLN A 1 98 ? -2.233 -7.517 -0.764 1.00 87.50 98 GLN A N 1
ATOM 764 C CA . GLN A 1 98 ? -1.731 -7.903 -2.083 1.00 87.50 98 GLN A CA 1
ATOM 765 C C . GLN A 1 98 ? -0.238 -8.266 -2.037 1.00 87.50 98 GLN A C 1
ATOM 767 O O . GLN A 1 98 ? 0.172 -9.253 -2.643 1.00 87.50 98 GLN A O 1
ATOM 772 N N . LEU A 1 99 ? 0.580 -7.524 -1.277 1.00 88.06 99 LEU A N 1
ATOM 773 C CA . LEU A 1 99 ? 1.994 -7.845 -1.074 1.00 88.06 99 LEU A CA 1
ATOM 774 C C . LEU A 1 99 ? 2.163 -9.229 -0.441 1.00 88.06 99 LEU A C 1
ATOM 776 O O . LEU A 1 99 ? 2.978 -10.007 -0.921 1.00 88.06 99 LEU A O 1
ATOM 780 N N . LEU A 1 100 ? 1.405 -9.556 0.607 1.00 86.06 100 LEU A N 1
ATOM 781 C CA . LEU A 1 100 ? 1.450 -10.876 1.234 1.00 86.06 100 LEU A CA 1
ATOM 782 C C . LEU A 1 100 ? 1.050 -11.970 0.246 1.00 86.06 100 LEU A C 1
ATOM 784 O O . LEU A 1 100 ? 1.790 -12.938 0.107 1.00 86.06 100 LEU A O 1
ATOM 788 N N . GLN A 1 101 ? -0.053 -11.790 -0.484 1.00 84.06 101 GLN A N 1
ATOM 789 C CA . GLN A 1 101 ? -0.540 -12.759 -1.472 1.00 84.06 101 GLN A CA 1
ATOM 790 C C . GLN A 1 101 ? 0.496 -13.072 -2.556 1.00 84.06 101 GLN A C 1
ATOM 792 O O . GLN A 1 101 ? 0.656 -14.237 -2.913 1.00 84.06 101 GLN A O 1
ATOM 797 N N . LEU A 1 102 ? 1.273 -12.078 -3.009 1.00 81.31 102 LEU A N 1
ATOM 798 C CA . LEU A 1 102 ? 2.371 -12.296 -3.965 1.00 81.31 102 LEU A CA 1
ATOM 799 C C . LEU A 1 102 ? 3.422 -13.304 -3.473 1.00 81.31 102 LEU A C 1
ATOM 801 O O . LEU A 1 102 ? 4.099 -13.917 -4.298 1.00 81.31 102 LEU A O 1
ATOM 805 N N . PHE A 1 103 ? 3.587 -13.454 -2.154 1.00 74.88 103 PHE A N 1
ATOM 806 C CA . PHE A 1 103 ? 4.618 -14.300 -1.547 1.00 74.88 103 PHE A CA 1
ATOM 807 C C . PHE A 1 103 ? 4.067 -15.501 -0.757 1.00 74.88 103 PHE A C 1
ATOM 809 O O . PHE A 1 103 ? 4.839 -16.410 -0.449 1.00 74.88 103 PHE A O 1
ATOM 816 N N . THR A 1 104 ? 2.771 -15.535 -0.424 1.00 68.94 104 THR A N 1
ATOM 817 C CA . THR A 1 104 ? 2.119 -16.640 0.306 1.00 68.94 104 THR A CA 1
ATOM 818 C C . THR A 1 104 ? 1.361 -17.596 -0.608 1.00 68.94 104 THR A C 1
ATOM 820 O O . THR A 1 104 ? 1.361 -18.803 -0.353 1.00 68.94 104 THR A O 1
ATOM 823 N N . GLU A 1 105 ? 0.762 -17.108 -1.696 1.00 57.53 105 GLU A N 1
ATOM 824 C CA . GLU A 1 105 ? 0.247 -17.982 -2.740 1.00 57.53 105 GLU A CA 1
ATOM 825 C C . GLU A 1 105 ? 1.440 -18.488 -3.547 1.00 57.53 105 GLU A C 1
ATOM 827 O O . GLU A 1 105 ? 1.985 -17.803 -4.411 1.00 57.53 105 GLU A O 1
ATOM 832 N N . GLY A 1 106 ? 1.859 -19.727 -3.282 1.00 49.19 106 GLY A N 1
ATOM 833 C CA . GLY A 1 106 ? 2.581 -20.487 -4.293 1.00 49.19 106 GLY A CA 1
ATOM 834 C C . GLY A 1 106 ? 1.683 -20.547 -5.523 1.00 49.19 106 GLY A C 1
ATOM 835 O O . GLY A 1 106 ? 0.760 -21.359 -5.552 1.00 49.19 106 GLY A O 1
ATOM 836 N N . ALA A 1 107 ? 1.889 -19.634 -6.477 1.00 39.22 107 ALA A N 1
ATOM 837 C CA . ALA A 1 107 ? 1.021 -19.481 -7.634 1.00 39.22 107 ALA A CA 1
ATOM 838 C C . ALA A 1 107 ? 0.744 -20.861 -8.254 1.00 39.22 107 ALA A C 1
ATOM 840 O O . ALA A 1 107 ? 1.690 -21.644 -8.428 1.00 39.22 107 ALA A O 1
ATOM 841 N N . PRO A 1 108 ? -0.514 -21.198 -8.603 1.00 35.91 108 PRO A N 1
ATOM 842 C CA . PRO A 1 108 ? -0.752 -22.377 -9.407 1.00 35.91 108 PRO A CA 1
ATOM 843 C C . PRO A 1 108 ? 0.094 -22.222 -10.666 1.00 35.91 108 PRO A C 1
ATOM 845 O O . PRO A 1 108 ? 0.044 -21.199 -11.348 1.00 35.91 108 PRO A O 1
ATOM 848 N N . VAL A 1 109 ? 0.911 -23.240 -10.921 1.00 40.75 109 VAL A N 1
ATOM 849 C CA . VAL A 1 109 ? 1.779 -23.399 -12.087 1.00 40.75 109 VAL A CA 1
ATOM 850 C C . VAL A 1 109 ? 0.901 -23.503 -13.336 1.00 40.75 109 VAL A C 1
ATOM 852 O O . VAL A 1 109 ? 0.762 -24.556 -13.947 1.00 40.75 109 VAL A O 1
ATOM 855 N N . VAL A 1 110 ? 0.253 -22.410 -13.717 1.00 35.88 110 VAL A N 1
ATOM 856 C CA . VAL A 1 110 ? -0.381 -22.255 -15.015 1.00 35.88 110 VAL A CA 1
ATOM 857 C C . VAL A 1 110 ? 0.516 -21.306 -15.786 1.00 35.88 110 VAL A C 1
ATOM 859 O O . VAL A 1 110 ? 0.333 -20.097 -15.803 1.00 35.88 110 VAL A O 1
ATOM 862 N N . ALA A 1 111 ? 1.542 -21.927 -16.368 1.00 38.03 111 ALA A N 1
ATOM 863 C CA . ALA A 1 111 ? 2.401 -21.384 -17.410 1.00 38.03 111 ALA A CA 1
ATOM 864 C C . ALA A 1 111 ? 3.078 -20.044 -17.081 1.00 38.03 111 ALA A C 1
ATOM 866 O O . ALA A 1 111 ? 2.974 -19.097 -17.854 1.00 38.03 111 ALA A O 1
ATOM 867 N N . LEU A 1 112 ? 3.858 -20.007 -15.994 1.00 40.25 112 LEU A N 1
ATOM 868 C CA . LEU A 1 112 ? 4.899 -18.992 -15.878 1.00 40.25 112 LEU A CA 1
ATOM 869 C C . LEU A 1 112 ? 5.974 -19.272 -16.947 1.00 40.25 112 LEU A C 1
ATOM 871 O O . LEU A 1 112 ? 6.710 -20.262 -16.868 1.00 40.25 112 LEU A O 1
ATOM 875 N N . SER A 1 113 ? 6.031 -18.432 -17.979 1.00 41.53 113 SER A N 1
ATOM 876 C CA . SER A 1 113 ? 7.083 -18.391 -18.996 1.00 41.53 113 SER A CA 1
ATOM 877 C C . SER A 1 113 ? 8.458 -18.289 -18.325 1.00 41.53 113 SER A C 1
ATOM 879 O O . SER A 1 113 ? 8.587 -17.761 -17.225 1.00 41.53 113 SER A O 1
ATOM 881 N N . GLN A 1 114 ? 9.535 -18.750 -18.963 1.00 43.03 114 GLN A N 1
ATOM 882 C CA . GLN A 1 114 ? 10.898 -18.665 -18.400 1.00 43.03 114 GLN A CA 1
ATOM 883 C C . GLN A 1 114 ? 11.315 -17.233 -17.999 1.00 43.03 114 GLN A C 1
ATOM 885 O O . GLN A 1 114 ? 12.164 -17.066 -17.128 1.00 43.03 114 GLN A O 1
ATOM 890 N N . LYS A 1 115 ? 10.675 -16.203 -18.572 1.00 44.00 115 LYS A N 1
ATOM 891 C CA . LYS A 1 115 ? 10.840 -14.784 -18.202 1.00 44.00 115 LYS A CA 1
ATOM 892 C C . LYS A 1 115 ? 10.192 -14.417 -16.855 1.00 44.00 115 LYS A C 1
ATOM 894 O O . LYS A 1 115 ? 10.532 -13.403 -16.254 1.00 44.00 115 LYS A O 1
ATOM 899 N N . GLU A 1 116 ? 9.269 -15.246 -16.382 1.00 44.97 116 GLU A N 1
ATOM 900 C CA . GLU A 1 116 ? 8.580 -15.114 -15.101 1.00 44.97 116 GLU A CA 1
ATOM 901 C C . GLU A 1 116 ? 9.289 -15.881 -13.974 1.00 44.97 116 GLU A C 1
ATOM 903 O O . GLU A 1 116 ? 9.156 -15.537 -12.808 1.00 44.97 116 GLU A O 1
ATOM 908 N N . GLN A 1 117 ? 10.143 -16.856 -14.298 1.00 42.88 117 GLN A N 1
ATOM 909 C CA . GLN A 1 117 ? 11.013 -17.514 -13.309 1.00 42.88 117 GLN A CA 1
ATOM 910 C C . GLN A 1 117 ? 12.182 -16.614 -12.884 1.00 42.88 117 GLN A C 1
ATOM 912 O O . GLN A 1 117 ? 12.630 -16.676 -11.741 1.00 42.88 117 GLN A O 1
ATOM 917 N N . SER A 1 118 ? 12.604 -15.689 -13.753 1.00 43.72 118 SER A N 1
ATOM 918 C CA . SER A 1 118 ? 13.441 -14.552 -13.358 1.00 43.72 118 SER A CA 1
ATOM 919 C C . SER A 1 118 ? 12.683 -13.488 -12.546 1.00 43.72 118 SER A C 1
ATOM 921 O O . SER A 1 118 ? 13.265 -12.469 -12.219 1.00 43.72 118 SER A O 1
ATOM 923 N N . LEU A 1 119 ? 11.402 -13.670 -12.194 1.00 44.72 119 LEU A N 1
ATOM 924 C CA . LEU A 1 119 ? 10.678 -12.749 -11.296 1.00 44.72 119 LEU A CA 1
ATOM 925 C C . LEU A 1 119 ? 10.857 -13.081 -9.818 1.00 44.72 119 LEU A C 1
ATOM 927 O O . LEU A 1 119 ? 10.432 -12.311 -8.966 1.00 44.72 119 LEU A O 1
ATOM 931 N N . HIS A 1 120 ? 11.595 -14.145 -9.498 1.00 45.38 120 HIS A N 1
ATOM 932 C CA . HIS A 1 120 ? 12.119 -14.371 -8.152 1.00 45.38 120 HIS A CA 1
ATOM 933 C C . HIS A 1 120 ? 13.257 -13.379 -7.779 1.00 45.38 120 HIS A C 1
ATOM 935 O O . HIS A 1 120 ? 13.992 -13.619 -6.823 1.00 45.38 120 HIS A O 1
ATOM 941 N N . ILE A 1 121 ? 13.419 -12.288 -8.553 1.00 44.28 121 ILE A N 1
ATOM 942 C CA . ILE A 1 121 ? 14.456 -11.242 -8.470 1.00 44.28 121 ILE A CA 1
ATOM 943 C C . ILE A 1 121 ? 13.881 -9.978 -7.799 1.00 44.28 121 ILE A C 1
ATOM 945 O O . ILE A 1 121 ? 13.970 -8.853 -8.265 1.00 44.28 121 ILE A O 1
ATOM 949 N N . CYS A 1 122 ? 13.274 -10.139 -6.641 1.00 47.41 122 CYS A N 1
ATOM 950 C CA . CYS A 1 122 ? 13.789 -9.406 -5.491 1.00 47.41 122 CYS A CA 1
ATOM 951 C C . CYS A 1 122 ? 14.446 -10.515 -4.678 1.00 47.41 122 CYS A C 1
ATOM 953 O O . CYS A 1 122 ? 13.833 -11.580 -4.573 1.00 47.41 122 CYS A O 1
ATOM 955 N N . ASN A 1 123 ? 15.687 -10.365 -4.194 1.00 56.38 123 ASN A N 1
ATOM 956 C CA . ASN A 1 123 ? 16.266 -11.438 -3.379 1.00 56.38 123 ASN A CA 1
ATOM 957 C C . ASN A 1 123 ? 15.216 -11.814 -2.333 1.00 56.38 123 ASN A C 1
ATOM 959 O O . ASN A 1 123 ? 14.630 -10.921 -1.732 1.00 56.38 123 ASN A O 1
ATOM 963 N N . LEU A 1 124 ? 14.917 -13.099 -2.148 1.00 53.00 124 LEU A N 1
ATOM 964 C CA . LEU A 1 124 ? 13.846 -13.517 -1.234 1.00 53.00 124 LEU A CA 1
ATOM 965 C C . LEU A 1 124 ? 13.998 -12.866 0.162 1.00 53.00 124 LEU A C 1
ATOM 967 O O . LEU A 1 124 ? 13.005 -12.564 0.819 1.00 53.00 124 LEU A O 1
ATOM 971 N N . GLY A 1 125 ? 15.243 -12.572 0.565 1.00 55.44 125 GLY A N 1
ATOM 972 C CA . GLY A 1 125 ? 15.569 -11.766 1.744 1.00 55.44 125 GLY A CA 1
ATOM 973 C C . GLY A 1 125 ? 15.121 -10.297 1.679 1.00 55.44 125 GLY A C 1
ATOM 974 O O . GLY A 1 125 ? 14.605 -9.795 2.671 1.00 55.44 125 GLY A O 1
ATOM 975 N N . ASP A 1 126 ? 15.241 -9.628 0.531 1.00 70.81 126 ASP A N 1
ATOM 976 C CA . ASP A 1 126 ? 14.755 -8.258 0.308 1.00 70.81 126 ASP A CA 1
ATOM 977 C C . ASP A 1 126 ? 13.216 -8.202 0.329 1.00 70.81 126 ASP A C 1
ATOM 979 O O . ASP A 1 126 ? 12.641 -7.261 0.871 1.00 70.81 126 ASP A O 1
ATOM 983 N N . SER A 1 127 ? 12.537 -9.225 -0.205 1.00 74.62 127 SER A N 1
ATOM 984 C CA . SER A 1 127 ? 11.069 -9.321 -0.174 1.00 74.62 127 SER A CA 1
ATOM 985 C C . SER A 1 127 ? 10.522 -9.563 1.231 1.00 74.62 127 SER A C 1
ATOM 987 O O . SER A 1 127 ? 9.574 -8.901 1.646 1.00 74.62 127 SER A O 1
ATOM 989 N N . LEU A 1 128 ? 11.129 -10.484 1.988 1.00 80.75 128 LEU A N 1
ATOM 990 C CA . LEU A 1 128 ? 10.747 -10.733 3.379 1.00 80.75 128 LEU A CA 1
ATOM 991 C C . LEU A 1 128 ? 10.975 -9.482 4.241 1.00 80.75 128 LEU A C 1
ATOM 993 O O . LEU A 1 128 ? 10.117 -9.119 5.046 1.00 80.75 128 LEU A O 1
ATOM 997 N N . LEU A 1 129 ? 12.109 -8.803 4.038 1.00 85.81 129 LEU A N 1
ATOM 998 C CA . LEU A 1 129 ? 12.410 -7.546 4.713 1.00 85.81 129 LEU A CA 1
ATOM 999 C C . LEU A 1 129 ? 11.365 -6.477 4.375 1.00 85.81 129 LEU A C 1
ATOM 1001 O O . LEU A 1 129 ? 10.868 -5.818 5.285 1.00 85.81 129 LEU A O 1
ATOM 1005 N N . LEU A 1 130 ? 10.974 -6.353 3.102 1.00 86.06 130 LEU A N 1
ATOM 1006 C CA . LEU A 1 130 ? 9.937 -5.418 2.668 1.00 86.06 130 LEU A CA 1
ATOM 1007 C C . LEU A 1 130 ? 8.590 -5.704 3.342 1.00 86.06 130 LEU A C 1
ATOM 1009 O O . LEU A 1 130 ? 7.959 -4.775 3.834 1.00 86.06 130 LEU A O 1
ATOM 1013 N N . ILE A 1 131 ? 8.171 -6.972 3.423 1.00 88.88 131 ILE A N 1
ATOM 1014 C CA . ILE A 1 131 ? 6.941 -7.374 4.131 1.00 88.88 131 ILE A CA 1
ATOM 1015 C C . ILE A 1 131 ? 7.023 -6.994 5.612 1.00 88.88 131 ILE A C 1
ATOM 1017 O O . ILE A 1 131 ? 6.073 -6.437 6.166 1.00 88.88 131 ILE A O 1
ATOM 1021 N N . GLN A 1 132 ? 8.153 -7.276 6.264 1.00 89.38 132 GLN A N 1
ATOM 1022 C CA . GLN A 1 132 ? 8.346 -6.954 7.675 1.00 89.38 132 GLN A CA 1
ATOM 1023 C C . GLN A 1 132 ? 8.300 -5.439 7.915 1.00 89.38 132 GLN A C 1
ATOM 1025 O O . GLN A 1 132 ? 7.642 -4.978 8.848 1.00 89.38 132 GLN A O 1
ATOM 1030 N N . GLN A 1 133 ? 8.968 -4.658 7.067 1.00 90.25 133 GLN A N 1
ATOM 1031 C CA . GLN A 1 133 ? 8.976 -3.200 7.151 1.00 90.25 133 GLN A CA 1
ATOM 1032 C C . GLN A 1 133 ? 7.596 -2.604 6.847 1.00 90.25 133 GLN A C 1
ATOM 1034 O O . GLN A 1 133 ? 7.162 -1.692 7.547 1.00 90.25 133 GLN A O 1
ATOM 1039 N N . ALA A 1 134 ? 6.875 -3.153 5.866 1.00 90.75 134 ALA A N 1
ATOM 1040 C CA . ALA A 1 134 ? 5.502 -2.778 5.544 1.00 90.75 134 ALA A CA 1
ATOM 1041 C C . ALA A 1 134 ? 4.560 -3.001 6.736 1.00 90.75 134 ALA A C 1
ATOM 1043 O O . ALA A 1 134 ? 3.817 -2.093 7.112 1.00 90.75 134 ALA A O 1
ATOM 1044 N N . ARG A 1 135 ? 4.655 -4.166 7.394 1.00 91.94 135 ARG A N 1
ATOM 1045 C CA . ARG A 1 135 ? 3.902 -4.459 8.622 1.00 91.94 135 ARG A CA 1
ATOM 1046 C C . ARG A 1 135 ? 4.222 -3.456 9.725 1.00 91.94 135 ARG A C 1
ATOM 1048 O O . ARG A 1 135 ? 3.313 -2.895 10.327 1.00 91.94 135 ARG A O 1
ATOM 1055 N N . GLN A 1 136 ? 5.505 -3.211 9.991 1.00 90.38 136 GLN A N 1
ATOM 1056 C CA . GLN A 1 136 ? 5.923 -2.263 11.028 1.00 90.38 136 GLN A CA 1
ATOM 1057 C C . GLN A 1 136 ? 5.428 -0.842 10.748 1.00 90.38 136 GLN A C 1
ATOM 1059 O O . GLN A 1 136 ? 5.037 -0.138 11.680 1.00 90.38 136 GLN A O 1
ATOM 1064 N N . LEU A 1 137 ? 5.423 -0.427 9.480 1.00 90.12 137 LEU A N 1
ATOM 1065 C CA . LEU A 1 137 ? 4.874 0.856 9.060 1.00 90.12 137 LEU A CA 1
ATOM 1066 C C . LEU A 1 137 ? 3.375 0.924 9.359 1.00 90.12 137 LEU A C 1
ATOM 1068 O O . LEU A 1 137 ? 2.930 1.887 9.977 1.00 90.12 137 LEU A O 1
ATOM 1072 N N . LEU A 1 138 ? 2.607 -0.106 8.997 1.00 91.00 138 LEU A N 1
ATOM 1073 C CA . LEU A 1 138 ? 1.169 -0.158 9.270 1.00 91.00 138 LEU A CA 1
ATOM 1074 C C . LEU A 1 138 ? 0.852 -0.146 10.768 1.00 91.00 138 LEU A C 1
ATOM 1076 O O . LEU A 1 138 ? 0.023 0.647 11.206 1.00 91.00 138 LEU A O 1
ATOM 1080 N N . LEU A 1 139 ? 1.549 -0.955 11.569 1.00 90.06 139 LEU A N 1
ATOM 1081 C CA . LEU A 1 139 ? 1.359 -0.989 13.024 1.00 90.06 139 LEU A CA 1
ATOM 1082 C C . LEU A 1 139 ? 1.672 0.363 13.683 1.00 90.06 139 LEU A C 1
ATOM 1084 O O . LEU A 1 139 ? 1.080 0.706 14.703 1.00 90.06 139 LEU A O 1
ATOM 1088 N N . ARG A 1 140 ? 2.580 1.151 13.096 1.00 88.88 140 ARG A N 1
ATOM 1089 C CA . ARG A 1 140 ? 2.856 2.532 13.521 1.00 88.88 140 ARG A CA 1
ATOM 1090 C C . ARG A 1 140 ? 1.830 3.538 13.011 1.00 88.88 140 ARG A C 1
ATOM 1092 O O . ARG A 1 140 ? 1.575 4.523 13.702 1.00 88.88 140 ARG A O 1
ATOM 1099 N N . ALA A 1 141 ? 1.275 3.308 11.825 1.00 88.25 141 ALA A N 1
ATOM 1100 C CA . ALA A 1 141 ? 0.291 4.180 11.200 1.00 88.25 141 ALA A CA 1
ATOM 1101 C C . ALA A 1 141 ? -1.067 4.112 11.903 1.00 88.25 141 ALA A C 1
ATOM 1103 O O . ALA A 1 141 ? -1.618 5.156 12.226 1.00 88.25 141 ALA A O 1
ATOM 1104 N N . ILE A 1 142 ? -1.552 2.906 12.218 1.00 89.00 142 ILE A N 1
ATOM 1105 C CA . ILE A 1 142 ? -2.868 2.655 12.831 1.00 89.00 142 ILE A CA 1
ATOM 1106 C C . ILE A 1 142 ? -3.186 3.592 14.014 1.00 89.00 142 ILE A C 1
ATOM 1108 O O . ILE A 1 142 ? -4.174 4.315 13.927 1.00 89.00 142 ILE A O 1
ATOM 1112 N N . PRO A 1 143 ? -2.372 3.677 15.086 1.00 86.25 143 PRO A N 1
ATOM 1113 C CA . PRO A 1 143 ? -2.696 4.532 16.235 1.00 86.25 143 PRO A CA 1
ATOM 1114 C C . PRO A 1 143 ? -2.593 6.040 15.949 1.00 86.25 143 PRO A C 1
ATOM 1116 O O . PRO A 1 143 ? -2.900 6.854 16.815 1.00 86.25 143 PRO A O 1
ATOM 1119 N N . ARG A 1 144 ? -2.092 6.432 14.774 1.00 86.25 144 ARG A N 1
ATOM 1120 C CA . ARG A 1 144 ? -1.825 7.825 14.385 1.00 86.25 144 ARG A CA 1
ATOM 1121 C C . ARG A 1 144 ? -2.712 8.291 13.234 1.00 86.25 144 ARG A C 1
ATOM 1123 O O . ARG A 1 144 ? -2.651 9.467 12.872 1.00 86.25 144 ARG A O 1
ATOM 1130 N N . SER A 1 145 ? -3.499 7.387 12.662 1.00 86.12 145 SER A N 1
ATOM 1131 C CA . SER A 1 145 ? -4.435 7.688 11.592 1.00 86.12 145 SER A CA 1
ATOM 1132 C C . SER A 1 145 ? -5.666 8.422 12.129 1.00 86.12 145 SER A C 1
ATOM 1134 O O . SER A 1 145 ? -6.094 8.174 13.257 1.00 86.12 145 SER A O 1
ATOM 1136 N N . PRO A 1 146 ? -6.243 9.347 11.346 1.00 85.19 146 PRO A N 1
ATOM 1137 C CA . PRO A 1 146 ? -7.470 10.036 11.730 1.00 85.19 146 PRO A CA 1
ATOM 1138 C C . PRO A 1 146 ? -8.667 9.064 11.785 1.00 85.19 146 PRO A C 1
ATOM 1140 O O . PRO A 1 146 ? -8.680 8.084 11.040 1.00 85.19 146 PRO A O 1
ATOM 1143 N N . PRO A 1 147 ? -9.732 9.365 12.555 1.00 81.19 147 PRO A N 1
ATOM 1144 C CA . PRO A 1 147 ? -10.911 8.493 12.673 1.00 81.19 147 PRO A CA 1
ATOM 1145 C C . PRO A 1 147 ? -11.547 8.121 11.322 1.00 81.19 147 PRO A C 1
ATOM 1147 O O . PRO A 1 147 ? -11.965 6.987 11.095 1.00 81.19 147 PRO A O 1
ATOM 1150 N N . GLY A 1 148 ? -11.546 9.048 10.354 1.00 81.50 148 GLY A N 1
ATOM 1151 C CA . GLY A 1 148 ? -12.090 8.797 9.014 1.00 81.50 148 GLY A CA 1
ATOM 1152 C C . GLY A 1 148 ? -11.342 7.734 8.198 1.00 81.50 148 GLY A C 1
ATOM 1153 O O . GLY A 1 148 ? -11.910 7.183 7.251 1.00 81.50 148 GLY A O 1
ATOM 1154 N N . SER A 1 149 ? -10.112 7.380 8.587 1.00 83.25 149 SER A N 1
ATOM 1155 C CA . SER A 1 149 ? -9.356 6.270 7.995 1.00 83.25 149 SER A CA 1
ATOM 1156 C C . SER A 1 149 ? -9.957 4.895 8.268 1.00 83.25 149 SER A C 1
ATOM 1158 O O . SER A 1 149 ? -9.650 3.953 7.542 1.00 83.25 149 SER A O 1
ATOM 1160 N N . PHE A 1 150 ? -10.823 4.770 9.274 1.00 82.75 150 PHE A N 1
ATOM 1161 C CA . PHE A 1 150 ? -11.455 3.510 9.666 1.00 82.75 150 PHE A CA 1
ATOM 1162 C C . PHE A 1 150 ? -12.860 3.332 9.065 1.00 82.75 150 PHE A C 1
ATOM 1164 O O . PHE A 1 150 ? -13.571 2.386 9.392 1.00 82.75 150 PHE A O 1
ATOM 1171 N N . SER A 1 151 ? -13.268 4.200 8.134 1.00 79.88 151 SER A N 1
ATOM 1172 C CA . SER A 1 151 ? -14.576 4.115 7.464 1.00 79.88 151 SER A CA 1
ATOM 1173 C C . SER A 1 151 ? -14.808 2.791 6.712 1.00 79.88 151 SER A C 1
ATOM 1175 O O . SER A 1 151 ? -15.941 2.317 6.654 1.00 79.88 151 SER A O 1
ATOM 1177 N N . ASN A 1 152 ? -13.749 2.147 6.205 1.00 80.88 152 ASN A N 1
ATOM 1178 C CA . ASN A 1 152 ? -13.788 0.824 5.559 1.00 80.88 152 ASN A CA 1
ATOM 1179 C C . ASN A 1 152 ? -13.194 -0.293 6.439 1.00 80.88 152 ASN A C 1
ATOM 1181 O O . ASN A 1 152 ? -12.696 -1.296 5.926 1.00 80.88 152 ASN A O 1
ATOM 1185 N N . LEU A 1 153 ? -13.228 -0.142 7.766 1.00 83.19 153 LEU A N 1
ATOM 1186 C CA . LEU A 1 153 ? -12.553 -1.057 8.688 1.00 83.19 153 LEU A CA 1
ATOM 1187 C C . LEU A 1 153 ? -13.010 -2.516 8.555 1.00 83.19 153 LEU A C 1
ATOM 1189 O O . LEU A 1 153 ? -12.174 -3.410 8.614 1.00 83.19 153 LEU A O 1
ATOM 1193 N N . GLN A 1 154 ? -14.297 -2.779 8.307 1.00 83.19 154 GLN A N 1
ATOM 1194 C CA . GLN A 1 154 ? -14.769 -4.154 8.100 1.00 83.19 154 GLN A CA 1
ATOM 1195 C C . GLN A 1 154 ? -14.099 -4.814 6.883 1.00 83.19 154 GLN A C 1
ATOM 1197 O O . GLN A 1 154 ? -13.625 -5.940 6.989 1.00 83.19 154 GLN A O 1
ATOM 1202 N N . GLU A 1 155 ? -13.977 -4.093 5.763 1.00 84.25 155 GLU A N 1
ATOM 1203 C CA . GLU A 1 155 ? -13.283 -4.592 4.567 1.00 84.25 155 GLU A CA 1
ATOM 1204 C C . GLU A 1 155 ? -11.801 -4.865 4.863 1.00 84.25 155 GLU A C 1
ATOM 1206 O O . GLU A 1 155 ? -11.256 -5.885 4.450 1.00 84.25 155 GLU A O 1
ATOM 1211 N N . MET A 1 156 ? -11.152 -3.986 5.633 1.00 83.88 156 MET A N 1
ATOM 1212 C CA . MET A 1 156 ? -9.758 -4.168 6.052 1.00 83.88 156 MET A CA 1
ATOM 1213 C C . MET A 1 156 ? -9.583 -5.387 6.971 1.00 83.88 156 MET A C 1
ATOM 1215 O O . MET A 1 156 ? -8.611 -6.125 6.835 1.00 83.88 156 MET A O 1
ATOM 1219 N N . LEU A 1 157 ? -10.517 -5.626 7.896 1.00 84.31 157 LEU A N 1
ATOM 1220 C CA . LEU A 1 157 ? -10.491 -6.785 8.792 1.00 84.31 157 LEU A CA 1
ATOM 1221 C C . LEU A 1 157 ? -10.715 -8.101 8.043 1.00 84.31 157 LEU A C 1
ATOM 1223 O O . LEU A 1 157 ? -10.078 -9.099 8.390 1.00 84.31 157 LEU A O 1
ATOM 1227 N N . ASP A 1 158 ? -11.582 -8.097 7.031 1.00 84.19 158 ASP A N 1
ATOM 1228 C CA . ASP A 1 158 ? -11.829 -9.256 6.173 1.00 84.19 158 ASP A CA 1
ATOM 1229 C C . ASP A 1 158 ? -10.583 -9.586 5.335 1.00 84.19 158 ASP A C 1
ATOM 1231 O O . ASP A 1 158 ? -10.187 -10.747 5.252 1.00 84.19 158 ASP A O 1
ATOM 1235 N N . LEU A 1 159 ? -9.896 -8.566 4.802 1.00 79.25 159 LEU A N 1
ATOM 1236 C CA . LEU A 1 159 ? -8.630 -8.724 4.073 1.00 79.25 159 LEU A CA 1
ATOM 1237 C C . LEU A 1 159 ? -7.495 -9.258 4.964 1.00 79.25 159 LEU A C 1
ATOM 1239 O O . LEU A 1 159 ? -6.734 -10.126 4.542 1.00 79.25 159 LEU A O 1
ATOM 1243 N N . CYS A 1 160 ? -7.375 -8.757 6.196 1.00 76.56 160 CYS A N 1
ATOM 1244 C CA . CYS A 1 160 ? -6.322 -9.163 7.135 1.00 76.56 160 CYS A CA 1
ATOM 1245 C C . CYS A 1 160 ? -6.598 -10.509 7.822 1.00 76.56 160 CYS A C 1
ATOM 1247 O O . CYS A 1 160 ? -5.679 -11.097 8.392 1.00 76.56 160 CYS A O 1
ATOM 1249 N N . GLY A 1 161 ? -7.851 -10.978 7.799 1.00 67.50 161 GLY A N 1
ATOM 1250 C CA . GLY A 1 161 ? -8.369 -12.075 8.615 1.00 67.50 161 GLY A CA 1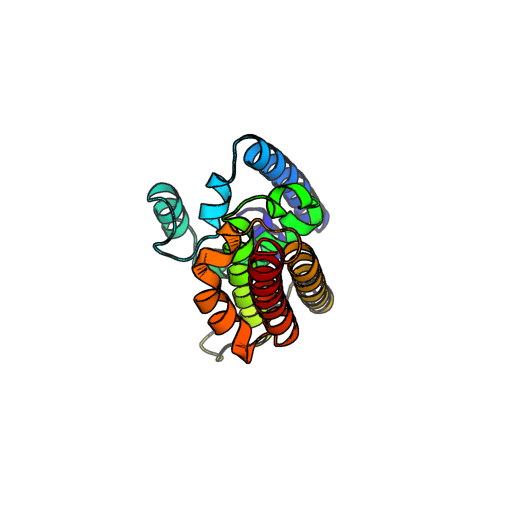
ATOM 1251 C C . GLY A 1 161 ? -7.497 -13.327 8.647 1.00 67.50 161 GLY A C 1
ATOM 1252 O O . GLY A 1 161 ? -7.193 -13.818 9.735 1.00 67.50 161 GLY A O 1
ATOM 1253 N N . ASP A 1 162 ? -7.080 -13.785 7.468 1.00 70.19 162 ASP A N 1
ATOM 1254 C CA . ASP A 1 162 ? -6.303 -15.016 7.292 1.00 70.19 162 ASP A CA 1
ATOM 1255 C C . ASP A 1 162 ? -4.810 -14.757 7.031 1.00 70.19 162 ASP A C 1
ATOM 1257 O O . ASP A 1 162 ? -3.989 -15.667 7.139 1.00 70.19 162 ASP A O 1
ATOM 1261 N N . LEU A 1 163 ? -4.446 -13.517 6.689 1.00 76.88 163 LEU A N 1
ATOM 1262 C CA . LEU A 1 163 ? -3.108 -13.160 6.212 1.00 76.88 163 LEU A CA 1
ATOM 1263 C C . LEU A 1 163 ? -2.206 -12.594 7.312 1.00 76.88 163 LEU A C 1
ATOM 1265 O O . LEU A 1 163 ? -1.006 -12.873 7.318 1.00 76.88 163 LEU A O 1
ATOM 1269 N N . ASP A 1 164 ? -2.763 -11.813 8.244 1.00 84.88 164 ASP A N 1
ATOM 1270 C CA . ASP A 1 164 ? -1.994 -11.195 9.324 1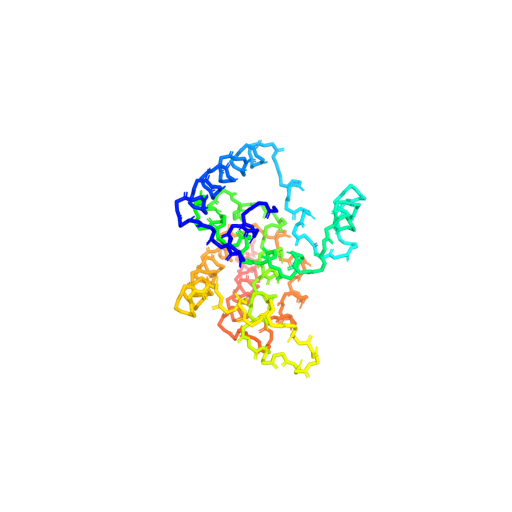.00 84.88 164 ASP A CA 1
ATOM 1271 C C . ASP A 1 164 ? -2.840 -10.956 10.596 1.00 84.88 164 ASP A C 1
ATOM 1273 O O . ASP A 1 164 ? -3.521 -9.929 10.727 1.00 84.88 164 ASP A O 1
ATOM 1277 N N . PRO A 1 165 ? -2.789 -11.879 11.576 1.00 83.88 165 PRO A N 1
ATOM 1278 C CA . PRO A 1 165 ? -3.552 -11.748 12.814 1.00 83.88 165 PRO A CA 1
ATOM 1279 C C . PRO A 1 165 ? -3.059 -10.604 13.714 1.00 83.88 165 PRO A C 1
ATOM 1281 O O . PRO A 1 165 ? -3.838 -10.091 14.519 1.00 83.88 165 PRO A O 1
ATOM 1284 N N . GLU A 1 166 ? -1.794 -10.189 13.595 1.00 87.44 166 GLU A N 1
ATOM 1285 C CA . GLU A 1 166 ? -1.220 -9.093 14.384 1.00 87.44 166 GLU A CA 1
ATOM 1286 C C . GLU A 1 166 ? -1.768 -7.748 13.898 1.00 87.44 166 GLU A C 1
ATOM 1288 O O . GLU A 1 166 ? -2.255 -6.944 14.697 1.00 87.44 166 GLU A O 1
ATOM 1293 N N . LEU A 1 167 ? -1.784 -7.541 12.578 1.00 87.19 167 LEU A N 1
ATOM 1294 C CA . LEU A 1 167 ? -2.374 -6.351 11.969 1.00 87.19 167 LEU A CA 1
ATOM 1295 C C . LEU A 1 167 ? -3.880 -6.254 12.257 1.00 87.19 167 LEU A C 1
ATOM 1297 O O . LEU A 1 167 ? -4.383 -5.182 12.596 1.00 87.19 167 LEU A O 1
ATOM 1301 N N . LYS A 1 168 ? -4.593 -7.385 12.193 1.00 86.69 168 LYS A N 1
ATOM 1302 C CA . LYS A 1 168 ? -6.014 -7.464 12.555 1.00 86.69 168 LYS A CA 1
ATOM 1303 C C . L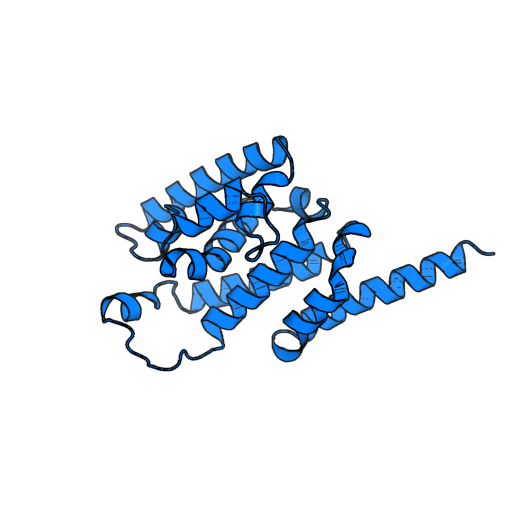YS A 1 168 ? -6.262 -7.033 14.003 1.00 86.69 168 LYS A C 1
ATOM 1305 O O . LYS A 1 168 ? -7.167 -6.244 14.260 1.00 86.69 168 LYS A O 1
ATOM 1310 N N . ALA A 1 169 ? -5.467 -7.533 14.948 1.00 87.00 169 ALA A N 1
ATOM 1311 C CA . ALA A 1 169 ? -5.606 -7.172 16.356 1.00 87.00 169 ALA A CA 1
ATOM 1312 C C . ALA A 1 169 ? -5.369 -5.670 16.591 1.00 87.00 169 ALA A C 1
ATOM 1314 O O . ALA A 1 169 ? -6.120 -5.047 17.342 1.00 87.00 169 ALA A O 1
ATOM 1315 N N . ALA A 1 170 ? -4.381 -5.076 15.912 1.00 87.06 170 ALA A N 1
ATOM 1316 C CA . ALA A 1 170 ? -4.116 -3.641 15.996 1.00 87.06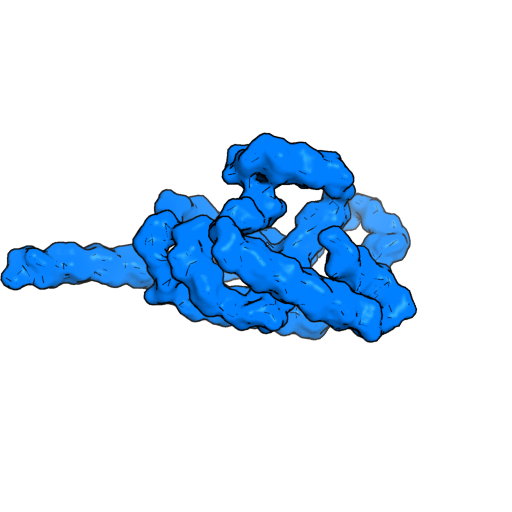 170 ALA A CA 1
ATOM 1317 C C . ALA A 1 170 ? -5.310 -2.801 15.504 1.00 87.06 170 ALA A C 1
ATOM 1319 O O . ALA A 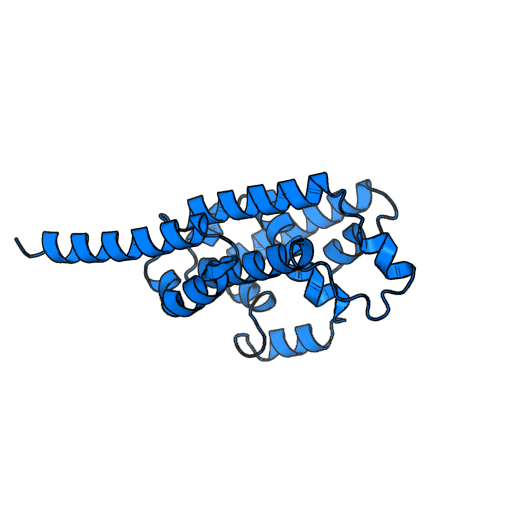1 170 ? -5.721 -1.871 16.194 1.00 87.06 170 ALA A O 1
ATOM 1320 N N . LEU A 1 171 ? -5.916 -3.180 14.376 1.00 86.12 171 LEU A N 1
ATOM 1321 C CA . LEU A 1 171 ? -7.112 -2.532 13.823 1.00 86.12 171 LEU A CA 1
ATOM 1322 C C . LEU A 1 171 ? -8.345 -2.631 14.746 1.00 86.12 171 LEU A C 1
ATOM 1324 O O . LEU A 1 171 ? -9.135 -1.694 14.823 1.00 86.12 171 LEU A O 1
ATOM 1328 N N . ILE A 1 172 ? -8.511 -3.745 15.468 1.00 85.56 172 ILE A N 1
ATOM 1329 C CA . ILE A 1 172 ? -9.602 -3.912 16.448 1.00 85.56 172 ILE A CA 1
ATOM 1330 C C . ILE A 1 172 ? -9.344 -3.064 17.701 1.00 85.56 172 ILE A C 1
ATOM 1332 O O . ILE A 1 172 ? -10.265 -2.471 18.258 1.00 85.56 172 ILE A O 1
ATOM 1336 N N . SER A 1 173 ? -8.089 -2.982 18.151 1.00 81.69 173 SER A N 1
ATOM 1337 C CA . SER A 1 173 ? -7.742 -2.254 19.377 1.00 81.69 173 SER A CA 1
ATOM 1338 C C . SER A 1 173 ? -8.043 -0.755 19.302 1.00 81.69 173 SER A C 1
ATOM 1340 O O . SER A 1 173 ? -8.377 -0.149 20.317 1.00 81.69 173 SER A O 1
ATOM 1342 N N . THR A 1 174 ? -7.987 -0.164 18.106 1.00 73.12 174 THR A N 1
ATOM 1343 C CA . THR A 1 174 ? -8.338 1.244 17.892 1.00 73.12 174 THR A CA 1
ATOM 1344 C C . THR A 1 174 ? -9.842 1.493 17.944 1.00 73.12 174 THR A C 1
ATOM 1346 O O . THR A 1 174 ? -10.241 2.536 18.445 1.00 73.12 174 THR A O 1
ATOM 1349 N N . GLN A 1 175 ? -10.676 0.523 17.544 1.00 65.00 175 GLN A N 1
ATOM 1350 C CA . GLN A 1 175 ? -12.136 0.599 17.717 1.00 65.00 175 GLN A CA 1
ATOM 1351 C C . GLN A 1 175 ? -12.525 0.658 19.199 1.00 65.00 175 GLN A C 1
ATOM 1353 O O . GLN A 1 175 ? -13.273 1.532 19.617 1.00 65.00 175 GLN A O 1
ATOM 1358 N N . SER A 1 176 ? -11.974 -0.242 20.019 1.00 56.06 176 SER A N 1
ATOM 1359 C CA . SER A 1 176 ? -12.293 -0.275 21.455 1.00 56.06 176 SER A CA 1
ATOM 1360 C C . SER A 1 176 ? -11.731 0.921 22.231 1.00 56.06 176 SER A C 1
ATOM 1362 O O . SER A 1 176 ? -12.216 1.226 23.317 1.00 56.06 176 SER A O 1
ATOM 1364 N N . GLY A 1 177 ? -10.704 1.592 21.700 1.00 52.38 177 GLY A N 1
ATOM 1365 C CA . GLY A 1 177 ? -10.186 2.841 22.256 1.00 52.38 177 GLY A CA 1
ATOM 1366 C C . GLY A 1 177 ? -11.107 4.038 22.010 1.00 52.38 177 GLY A C 1
ATOM 1367 O O . GLY A 1 177 ? -11.186 4.909 22.869 1.00 52.38 177 GLY A O 1
ATOM 1368 N N . GLU A 1 178 ? -11.826 4.074 20.884 1.00 51.06 178 GLU A N 1
ATOM 1369 C CA . GLU A 1 178 ? -12.821 5.118 20.594 1.00 51.06 178 GLU A CA 1
ATOM 1370 C C . GLU A 1 178 ? -14.093 4.945 21.443 1.00 51.06 178 GLU A C 1
ATOM 1372 O O . GLU A 1 178 ? -14.575 5.931 22.000 1.00 51.06 178 GLU A O 1
ATOM 1377 N N . ASP A 1 179 ? -14.552 3.706 21.666 1.00 46.22 179 ASP A N 1
ATOM 1378 C CA . ASP A 1 179 ? -15.693 3.412 22.556 1.00 46.22 179 ASP A CA 1
ATOM 1379 C C . ASP A 1 179 ? -15.453 3.872 24.011 1.00 46.22 179 ASP A C 1
ATOM 1381 O O . ASP A 1 179 ? -16.381 4.293 24.701 1.00 46.22 179 ASP A O 1
ATOM 1385 N N . LEU A 1 180 ? -14.204 3.835 24.491 1.00 42.19 180 LEU A N 1
ATOM 1386 C CA . LEU A 1 180 ? -13.846 4.292 25.842 1.00 42.19 180 LEU A CA 1
ATOM 1387 C C . LEU A 1 180 ? -13.787 5.824 25.961 1.00 42.19 180 LEU A C 1
ATOM 1389 O O . LEU A 1 180 ? -14.047 6.368 27.034 1.00 42.19 180 LEU A O 1
ATOM 1393 N N . LEU A 1 181 ? -13.467 6.529 24.873 1.00 46.56 181 LEU A N 1
ATOM 1394 C CA . LEU A 1 181 ? -13.387 7.993 24.861 1.00 46.56 181 LEU A CA 1
ATOM 1395 C C . LEU A 1 181 ? -14.767 8.658 24.745 1.00 46.56 181 LEU A C 1
ATOM 1397 O O . LEU A 1 181 ? -14.925 9.797 25.187 1.00 46.56 181 LEU A O 1
ATOM 1401 N N . GLU A 1 182 ? -15.775 7.962 24.209 1.00 44.34 182 GLU A N 1
ATOM 1402 C CA . GLU A 1 182 ? -17.168 8.428 24.274 1.00 44.34 182 GLU A CA 1
ATOM 1403 C C . GLU A 1 182 ? -17.765 8.295 25.687 1.00 44.34 182 GLU A C 1
ATOM 1405 O O . GLU A 1 182 ? -18.575 9.132 26.090 1.00 44.34 182 GLU A O 1
ATOM 1410 N N . GLU A 1 183 ? -17.330 7.307 26.477 1.00 42.41 183 GLU A N 1
ATOM 1411 C CA . GLU A 1 183 ? -17.810 7.118 27.855 1.00 42.41 183 GLU A CA 1
ATOM 1412 C C . GLU A 1 183 ? -17.195 8.132 28.844 1.00 42.41 183 GLU A C 1
ATOM 1414 O O . GLU A 1 183 ? -17.845 8.537 29.809 1.00 42.41 183 GLU A O 1
ATOM 1419 N N . GLU A 1 184 ? -15.973 8.614 28.586 1.00 40.00 184 GLU A N 1
ATOM 1420 C CA . GLU A 1 184 ? -15.253 9.554 29.465 1.00 40.00 184 GLU A CA 1
ATOM 1421 C C . GLU A 1 184 ? -15.647 11.034 29.251 1.00 40.00 184 GLU A C 1
ATOM 1423 O O . GLU A 1 184 ? -15.349 11.888 30.084 1.00 40.00 184 GLU A O 1
ATOM 1428 N N . LEU A 1 185 ? -16.387 11.349 28.178 1.00 47.50 185 LEU A N 1
ATOM 1429 C CA . LEU A 1 185 ? -16.969 12.680 27.924 1.00 47.50 185 LEU A CA 1
ATOM 1430 C C . LEU A 1 185 ? -18.398 12.847 28.481 1.00 47.50 185 LEU A C 1
ATOM 1432 O O . LEU A 1 185 ? -19.014 13.901 28.293 1.00 47.50 185 LEU A O 1
ATOM 1436 N N . LEU A 1 186 ? -18.925 11.829 29.170 1.00 47.59 186 LEU A N 1
ATOM 1437 C CA . LEU A 1 186 ? -20.266 11.819 29.768 1.00 47.59 186 LEU A CA 1
ATOM 1438 C C . LEU A 1 186 ? -20.285 11.960 31.305 1.00 47.59 186 LEU A C 1
ATOM 1440 O O . LEU A 1 186 ? -21.358 11.814 31.899 1.00 47.59 186 LEU A O 1
ATOM 1444 N N . PHE A 1 187 ? -19.160 12.298 31.948 1.00 40.38 187 PHE A N 1
ATOM 1445 C CA . PHE A 1 187 ? -19.077 12.512 33.404 1.00 40.38 187 PHE A CA 1
ATOM 1446 C C . PHE A 1 187 ? -18.532 13.886 33.808 1.00 40.38 187 PHE A C 1
ATOM 1448 O O . PHE A 1 187 ? -17.499 14.323 33.257 1.00 40.38 187 PHE A O 1
#

InterPro domains:
  IPR003516 Fanconi anaemia group A protein [PR00826] (58-75)
  IPR003516 Fanconi anaemia group A protein [PR00826] (81-104)
  IPR003516 Fanconi anaemia group A protein [PTHR12047] (1-176)
  IPR055277 Fanconi anaemia group A protein, C-terminal [PF03511] (1-166)

Foldseek 3Di:
DVLLVCQLDVPDPVSNVVVLVVVLVVVVVVVVVHDLVLLLLDPPPPHDPVSNVVVVVDDPSVNLCVLVSVLSSCVVNVCPSLLADLQRLVSLLVSLLSLLCVPVPPDPPPDPDPSNVSRCRPVVVNSVVSSVSSLVVNLVSLVVYDPSSCVVVVVSLVSCVPRPVPSNVSSVVVVVVVVVVVVVVPD

Sequence (187 aa):
MDLISAKVAPQEGTEAQKVLDWSSRVLQRLVEEGPAWLAVFCPAGKGSELYETLRDAVSDQHLKMLPVAFYSLLLAFDGEELIREQTFLPVAVDMYTQLLQLFTEGAPVVALSQKEQSLHICNLGDSLLLIQQARQLLLRAIPRSPPGSFSNLQEMLDLCGDLDPELKAALISTQSGEDLLEEELLF

Radius of gyration: 17.69 Å; chains: 1; bounding box: 43×42×53 Å

Secondary structure (DSSP, 8-state):
-HHHHHHHS-S-HHHHHHHHHHHHHHHHHHHHH-GGGGGGGS-TTSS-HHHHHHHHTS-HHHHHTHHHHHHHHHHHHTTTTGGGSTTHHHHHHHHHHHHHHHHHS----S---HHHHGGG-S-HHHHHHHHHHHHHHHHHHGGGS-GGGGTTHHHHHHHHTTT-HHHHHHHHHHHHHHHHHHHHT--

Organism: NCBI:txid35019

pLDDT: mean 74.52, std 15.46, range [35.88, 91.94]